Protein 1N57 (pdb70)

GO terms:
  GO:0036524 protein deglycase activity (F, EXP)
  GO:0019172 glyoxalase III activity (F, EXP)
  GO:0005515 protein binding (F, IPI)
  GO:0005829 cytosol (C, IDA)
  GO:0036524 protein deglycase activity (F, IDA)
  GO:0042803 protein homodimerization activity (F, IDA)
  GO:0030091 protein repair (P, IDA)
  GO:0106044 guanine deglycation (P, IDA)
  GO:0019172 glyoxalase III activity (F, IDA)
  GO:0036525 protein deglycation (P, IMP)
  GO:0042245 RNA repair (P, IMP)
  GO:0010447 response to acidic pH (P, IMP)
  GO:0051595 response to methylglyoxal (P, IMP)
  GO:0006281 DNA repair (P, IMP)
  GO:0005829 cytosol (C, HDA)

B-factor: mean 17.74, std 8.79, range [2.0, 69.89]

Foldseek 3Di:
DDLAFDDDVVDPQEGAFDPVVLVVAAEQAAPADDLDAPAADADQAAEEEEFFQDQWDQFDVRGTYRKFFELLLVLQLQVSNVSNPHHYAYEYQVQAGRHPPSHHNNYPPSVVCVVCVCRRRGHHNLQVVLVPDDLPDRHQEYEFGDMCSLVPALLQDPSLLSVVVSCVVNQHAYEYEACRCSSLNNVVPDPRPCQQPEWAYAAQVVQVVRCSSRNPHGHPDGSVVVVVCRYHDDNDADLDWDDDRRYIYTYDSSVNNVSSVVNSVVNVVPDD

Sequence (272 aa):
TSKNPQVDIAEDNAFFPSEYSLSQYTSPVSDLDGVDYPKPYRGKHKILVIAADERYLPTDNGKLFSTGNHPIETLLPLYHLHAAGFEFEVATISGLTKFEYWAPHKDEKVPFFEQHKSLFRNPKKLADVVASLNADSEYAAIFVPGGHGALIGLPESQDVAAALQWAIKNDRFVISLCHGPAAFLALRHGDNPLNGYSICAFPDAADKQTPEIGYPGHLTWYFGEELKKGNIINDDITGRVHKDRKLLTGDSPFAANALGKLAAQELAAYAG

Radius of gyration: 17.54 Å; Cα contacts (8 Å, |Δi|>4): 624; chains: 1; bounding box: 36×50×49 Å

CATH classification: 3.40.50.880

Nearest PDB structures (foldseek):
  1n57-assembly1_A  TM=1.002E+00  e=1.095E-59  Escherichia coli
  1pv2-assembly3_E  TM=9.686E-01  e=2.411E-53  Escherichia coli
  1pv2-assembly2_D  TM=9.726E-01  e=4.130E-51  Escherichia coli
  1pv2-assembly4_G  TM=9.632E-01  e=1.236E-51  Escherichia coli
  1pv2-assembly2_C  TM=9.668E-01  e=7.643E-46  Escherichia coli

InterPro domains:
  IPR017283 Protein/nucleic acid deglycase HchA [MF_01046] (1-283)
  IPR017283 Protein/nucleic acid deglycase HchA [NF003168] (2-282)
  IPR017283 Protein/nucleic acid deglycase HchA [PIRSF037798] (4-281)
  IPR029062 Class I glutamine amidotransferase-like [G3DSA:3.40.50.880] (1-282)
  IPR029062 Class I glutamine amidotransferase-like [SSF52317] (7-278)
  IPR050325 Protein/nucleic acid deglycase [PTHR48094] (50-269)

Secondary structure (DSSP, 8-state):
---S-EE-TTSTTEEEPPHHHHHHH--SS--------SS---SS-EEEEE--S--EEE-TTSPEEE--B-HHHHHHHHHHHHHTT--EEEEESS----B-TT--TT-S---HHHHHHHHHHSPEEHHHHHHT--TT-SEEEEEE--SGGGGSSGGG-HHHHHHHHHHHHTT-EEEEETTGGGGGGGGTTS--TTTT--B----GGGGGTTTTTT-----SS-HHHHHH---B--SS-S--EEEETTEEEESSGGGHHHHHHHHHH--TTT--

Structure (mmCIF, N/CA/C/O backbone):
data_1N57
#
_entry.id   1N57
#
_cell.length_a   52.150
_cell.length_b   82.000
_cell.length_c   64.480
_cell.angle_alpha   90.00
_cell.angle_beta   100.00
_cell.angle_gamma   90.00
#
_symmetry.space_group_name_H-M   'C 1 2 1'
#
loop_
_entity.id
_entity.type
_entity.pdbx_description
1 polymer 'Chaperone Hsp31'
2 non-polymer 'MAGNESIUM ION'
3 water water
#
loop_
_atom_site.group_PDB
_atom_site.id
_atom_site.type_symbol
_atom_site.label_atom_id
_atom_site.label_alt_id
_atom_site.label_comp_id
_atom_site.label_asym_id
_atom_site.label_entity_id
_atom_site.label_seq_id
_atom_site.pdbx_PDB_ins_code
_atom_site.Cartn_x
_atom_site.Cartn_y
_atom_site.Cartn_z
_atom_site.occupancy
_atom_site.B_iso_or_equiv
_atom_site.auth_seq_id
_atom_site.auth_comp_id
_atom_site.auth_asym_id
_atom_site.auth_atom_id
_atom_site.pdbx_PDB_model_num
ATOM 1 N N . THR A 1 5 ? -0.040 0.320 56.704 1.00 31.27 5 THR A N 1
ATOM 2 C CA . THR A 1 5 ? 0.747 1.504 57.165 1.00 29.72 5 THR A CA 1
ATOM 3 C C . THR A 1 5 ? 0.133 2.110 58.420 1.00 28.09 5 THR A C 1
ATOM 4 O O . THR A 1 5 ? -1.099 2.224 58.542 1.00 31.02 5 THR A O 1
ATOM 8 N N . SER A 1 6 ? 1.011 2.508 59.337 1.00 26.07 6 SER A N 1
ATOM 9 C CA . SER A 1 6 ? 0.608 3.127 60.599 1.00 22.24 6 SER A CA 1
ATOM 10 C C . SER A 1 6 ? 0.022 4.548 60.487 1.00 18.73 6 SER A C 1
ATOM 11 O O . SER A 1 6 ? 0.566 5.408 59.799 1.00 16.40 6 SER A O 1
ATOM 14 N N . LYS A 1 7 ? -1.059 4.798 61.224 1.00 12.77 7 LYS A N 1
ATOM 15 C CA . LYS A 1 7 ? -1.620 6.150 61.313 1.00 15.82 7 LYS A CA 1
ATOM 16 C C . LYS A 1 7 ? -1.085 6.939 62.518 1.00 13.16 7 LYS A C 1
ATOM 17 O O . LYS A 1 7 ? -1.471 8.080 62.749 1.00 15.06 7 LYS A O 1
ATOM 23 N N . ASN A 1 8 ? -0.156 6.352 63.266 1.00 16.37 8 ASN A N 1
ATOM 24 C CA . ASN A 1 8 ? 0.443 7.052 64.403 1.00 14.64 8 ASN A CA 1
ATOM 25 C C . ASN A 1 8 ? 1.434 8.104 63.941 1.00 13.31 8 ASN A C 1
ATOM 26 O O . ASN A 1 8 ? 2.336 7.791 63.163 1.00 13.24 8 ASN A O 1
ATOM 31 N N . PRO A 1 9 ? 1.303 9.347 64.416 1.00 11.60 9 PRO A N 1
ATOM 32 C CA . PRO A 1 9 ? 2.369 10.337 64.217 1.00 14.18 9 PRO A CA 1
ATOM 33 C C . PRO A 1 9 ? 3.740 9.728 64.505 1.00 12.99 9 PRO A C 1
ATOM 34 O O . PRO A 1 9 ? 3.898 8.987 65.472 1.00 15.58 9 PRO A O 1
ATOM 38 N N . GLN A 1 10 ? 4.720 10.074 63.679 1.00 13.06 10 GLN A N 1
ATOM 39 C CA . GLN A 1 10 ? 6.085 9.563 63.823 1.00 13.59 10 GLN A CA 1
ATOM 40 C C . GLN A 1 10 ? 6.962 10.583 64.562 1.00 13.79 10 GLN A C 1
ATOM 41 O O . GLN A 1 10 ? 7.102 11.731 64.122 1.00 12.75 10 GLN A O 1
ATOM 47 N N . VAL A 1 11 ? 7.548 10.173 65.686 1.00 10.94 11 VAL A N 1
ATOM 48 C CA . VAL A 1 11 ? 8.411 11.072 66.430 1.00 13.93 11 VAL A CA 1
ATOM 49 C C . VAL A 1 11 ? 9.567 11.632 65.600 1.00 11.74 11 VAL A C 1
ATOM 50 O O . VAL A 1 11 ? 10.243 10.932 6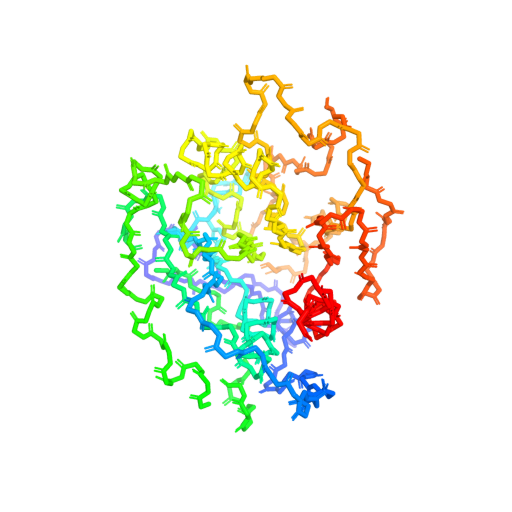4.845 1.00 13.71 11 VAL A O 1
ATOM 54 N N . ASP A 1 12 ? 9.724 12.940 65.721 1.00 11.15 12 ASP A N 1
ATOM 55 C CA . ASP A 1 12 ? 10.895 13.658 65.253 1.00 8.73 12 ASP A CA 1
ATOM 56 C C . ASP A 1 12 ? 11.770 13.893 66.489 1.00 13.79 12 ASP A C 1
ATOM 57 O O . ASP A 1 12 ? 11.524 14.805 67.256 1.00 11.86 12 ASP A O 1
ATOM 62 N N . ILE A 1 13 ? 12.770 13.037 66.694 1.00 12.15 13 ILE A N 1
ATOM 63 C CA . ILE A 1 13 ? 13.575 13.078 67.923 1.00 14.42 13 ILE A CA 1
ATOM 64 C C . ILE A 1 13 ? 14.479 14.294 68.061 1.00 11.78 13 ILE A C 1
ATOM 65 O O . ILE A 1 13 ? 14.964 14.556 69.151 1.00 13.52 13 ILE A O 1
ATOM 70 N N . ALA A 1 14 ? 14.676 15.055 66.981 1.00 11.12 14 ALA A N 1
ATOM 71 C CA . ALA A 1 14 ? 15.439 16.290 67.083 1.00 11.02 14 ALA A CA 1
ATOM 72 C C . ALA A 1 14 ? 14.789 17.260 68.045 1.00 10.53 14 ALA A C 1
ATOM 73 O O . ALA A 1 14 ? 15.471 18.094 68.615 1.00 9.63 14 ALA A O 1
ATOM 75 N N . GLU A 1 15 ? 13.469 17.176 68.208 1.00 10.02 15 GLU A N 1
ATOM 76 C CA . GLU A 1 15 ? 12.787 18.183 68.975 1.00 10.00 15 GLU A CA 1
ATOM 77 C C . GLU A 1 15 ? 11.847 17.554 70.018 1.00 11.69 15 GLU A C 1
ATOM 78 O O . GLU A 1 15 ? 11.399 16.428 69.864 1.00 24.10 15 GLU A O 1
ATOM 84 N N . ASP A 1 16 ? 11.622 18.255 71.113 1.00 9.81 16 ASP A N 1
ATOM 85 C CA . ASP A 1 16 ? 10.773 17.730 72.189 1.00 18.72 16 ASP A CA 1
ATOM 86 C C . ASP A 1 16 ? 9.307 17.730 71.779 1.00 13.69 16 ASP A C 1
ATOM 87 O O . ASP A 1 16 ? 8.782 18.758 71.334 1.00 14.16 16 ASP A O 1
ATOM 92 N N . ASN A 1 17 ? 8.654 16.578 71.930 1.00 13.61 17 ASN A N 1
ATOM 93 C CA . ASN A 1 17 ? 7.213 16.430 71.672 1.00 10.25 17 ASN A CA 1
ATOM 94 C C . ASN A 1 17 ? 6.824 16.822 70.254 1.00 12.21 17 ASN A C 1
ATOM 95 O O . ASN A 1 17 ? 5.794 17.457 70.046 1.00 14.27 17 ASN A O 1
ATOM 100 N N . ALA A 1 18 ? 7.654 16.446 69.287 1.00 8.92 18 ALA A N 1
ATOM 101 C CA . ALA A 1 18 ? 7.409 16.794 67.881 1.00 8.10 18 ALA A CA 1
ATOM 102 C C . ALA A 1 18 ? 7.225 15.566 67.002 1.00 10.03 18 ALA A C 1
ATOM 103 O O . ALA A 1 18 ? 7.829 14.521 67.219 1.00 9.25 18 ALA A O 1
ATOM 105 N N . PHE A 1 19 ? 6.412 15.711 65.967 1.00 10.23 19 PHE A N 1
ATOM 106 C CA . PHE A 1 19 ? 6.081 14.582 65.142 1.00 8.70 19 PHE A CA 1
ATOM 107 C C . PHE A 1 19 ? 6.012 14.911 63.680 1.00 10.10 19 PHE A C 1
ATOM 108 O O . PHE A 1 19 ? 5.457 15.947 63.286 1.00 10.71 19 PHE A O 1
ATOM 116 N N . PHE A 1 20 ? 6.553 13.991 62.890 1.00 12.07 20 PHE A N 1
ATOM 117 C CA . PHE A 1 20 ? 6.352 13.972 61.451 1.00 11.91 20 PHE A CA 1
ATOM 118 C C . PHE A 1 20 ? 4.958 13.352 61.148 1.00 8.86 20 PHE A C 1
ATOM 119 O O . PHE A 1 20 ? 4.334 12.703 62.031 1.00 11.20 20 PHE A O 1
ATOM 127 N N . PRO A 1 21 ? 4.479 13.514 59.913 1.00 12.45 21 PRO A N 1
ATOM 128 C CA . PRO A 1 21 ? 3.265 12.801 59.470 1.00 6.62 21 PRO A CA 1
ATOM 129 C C . PRO A 1 21 ? 3.419 11.301 59.600 1.00 14.00 21 PRO A C 1
ATOM 130 O O . PRO A 1 21 ? 4.527 10.755 59.500 1.00 15.80 21 PRO A O 1
ATOM 134 N N . SER A 1 22 ? 2.291 10.636 59.798 1.00 12.39 22 SER A N 1
ATOM 135 C CA . SER A 1 22 ? 2.239 9.193 59.905 1.00 9.01 22 SER A CA 1
ATOM 136 C C . SER A 1 22 ? 2.609 8.510 58.586 1.00 8.83 22 SER A C 1
ATOM 137 O O . SER A 1 22 ? 2.437 9.058 57.487 1.00 12.35 22 SER A O 1
ATOM 140 N N . GLU A 1 23 ? 3.101 7.286 58.721 1.00 10.46 23 GLU A N 1
ATOM 141 C CA . GLU A 1 23 ? 3.426 6.458 57.577 1.00 13.19 23 GLU A CA 1
ATOM 142 C C . GLU A 1 23 ? 2.249 6.432 56.603 1.00 13.69 23 GLU A C 1
ATOM 143 O O . GLU A 1 23 ? 2.416 6.589 55.395 1.00 13.84 23 GLU A O 1
ATOM 149 N N . TYR A 1 24 ? 1.050 6.230 57.141 1.00 13.39 24 TYR A N 1
ATOM 150 C CA . TYR A 1 24 ? -0.146 6.184 56.318 1.00 14.31 24 TYR A CA 1
ATOM 151 C C . TYR A 1 24 ? -0.400 7.490 55.563 1.00 12.02 24 TYR A C 1
ATOM 152 O O . TYR A 1 24 ? -0.661 7.486 54.350 1.00 17.07 24 TYR A O 1
ATOM 161 N N . SER A 1 25 ? -0.285 8.616 56.263 1.00 13.15 25 SER A N 1
ATOM 162 C CA . SER A 1 25 ? -0.568 9.896 55.632 1.00 14.88 25 SER A CA 1
ATOM 163 C C . SER A 1 25 ? 0.488 10.236 54.575 1.00 13.49 25 SER A C 1
ATOM 164 O O . SER A 1 25 ? 0.165 10.841 53.557 1.00 15.42 25 SER A O 1
ATOM 167 N N . LEU A 1 26 ? 1.733 9.833 54.808 1.00 14.00 26 LEU A N 1
ATOM 168 C CA . LEU A 1 26 ? 2.774 10.027 53.804 1.00 11.89 26 LEU A CA 1
ATOM 169 C C . LEU A 1 26 ? 2.474 9.251 52.530 1.00 16.20 26 LEU A C 1
ATOM 170 O O . LEU A 1 26 ? 2.666 9.756 51.435 1.00 16.89 26 LEU A O 1
ATOM 175 N N . SER A 1 27 ? 1.969 8.029 52.676 1.00 14.91 27 SER A N 1
ATOM 176 C CA . SER A 1 27 ? 1.581 7.237 51.511 1.00 16.48 27 SER A CA 1
ATOM 177 C C . SER A 1 27 ? 0.424 7.854 50.704 1.00 21.66 27 SER A C 1
ATOM 178 O O . SER A 1 27 ? 0.273 7.554 49.515 1.00 18.42 27 SER A O 1
ATOM 181 N N . GLN A 1 28 ? -0.375 8.719 51.333 1.00 17.98 28 GLN A N 1
ATOM 182 C CA . GLN A 1 28 ? -1.485 9.380 50.639 1.00 17.74 28 GLN A CA 1
ATOM 183 C C . GLN A 1 28 ? -1.091 10.731 50.018 1.00 17.79 28 GLN A C 1
ATOM 184 O O . GLN A 1 28 ? -1.665 11.143 49.017 1.00 23.03 28 GLN A O 1
ATOM 190 N N . TYR A 1 29 ? -0.123 11.422 50.617 1.00 11.89 29 TYR A N 1
ATOM 191 C CA . TYR A 1 29 ? 0.092 12.832 50.305 1.00 13.30 29 TYR A CA 1
ATOM 192 C C . TYR A 1 29 ? 1.468 13.191 49.728 1.00 15.21 29 TYR A C 1
ATOM 193 O O . TYR A 1 29 ? 1.704 14.364 49.419 1.00 19.92 29 TYR A O 1
ATOM 202 N N . THR A 1 30 ? 2.354 12.202 49.601 1.00 15.97 30 THR A N 1
ATOM 203 C CA . THR A 1 30 ? 3.672 12.401 49.012 1.00 14.16 30 THR A CA 1
ATOM 204 C C . THR A 1 30 ? 3.947 11.332 47.960 1.00 19.03 30 THR A C 1
ATOM 205 O O . THR A 1 30 ? 3.365 10.234 47.985 1.00 18.00 30 THR A O 1
ATOM 209 N N . SER A 1 31 ? 4.840 11.664 47.039 1.00 23.53 31 SER A N 1
ATOM 210 C CA . SER A 1 31 ? 5.342 10.704 46.065 1.00 24.95 31 SER A CA 1
ATOM 211 C C . SER A 1 31 ? 6.819 10.952 45.806 1.00 20.64 31 SER A C 1
ATOM 212 O O . SER A 1 31 ? 7.322 12.059 45.995 1.00 22.22 31 SER A O 1
ATOM 215 N N . PRO A 1 32 ? 7.527 9.911 45.392 1.00 24.38 32 PRO A N 1
ATOM 216 C CA . PRO A 1 32 ? 8.946 10.041 45.046 1.00 18.68 32 PRO A CA 1
ATOM 217 C C . PRO A 1 32 ? 9.197 10.774 43.732 1.00 21.48 32 PRO A C 1
ATOM 218 O O . PRO A 1 32 ? 10.335 11.173 43.491 1.00 24.76 32 PRO A O 1
ATOM 222 N N . VAL A 1 33 ? 8.159 10.971 42.920 1.00 15.73 33 VAL A N 1
ATOM 223 C CA . VAL A 1 33 ? 8.272 11.705 41.665 1.00 16.74 33 VAL A CA 1
ATOM 224 C C . VAL A 1 33 ? 7.138 12.726 41.535 1.00 18.20 33 VAL A C 1
ATOM 225 O O . VAL A 1 33 ? 5.971 12.401 41.763 1.00 22.27 33 VAL A O 1
ATOM 229 N N . SER A 1 34 ? 7.499 13.944 41.141 1.00 18.36 34 SER A N 1
ATOM 230 C CA . SER A 1 34 ? 6.560 15.058 40.967 1.00 21.36 34 SER A CA 1
ATOM 231 C C . SER A 1 34 ? 5.841 14.990 39.632 1.00 17.14 34 SER A C 1
ATOM 232 O O . SER A 1 34 ? 6.200 14.187 38.776 1.00 22.92 34 SER A O 1
ATOM 235 N N . ASP A 1 35 ? 4.848 15.864 39.463 1.00 18.98 35 ASP A N 1
ATOM 236 C CA . ASP A 1 35 ? 4.098 16.016 38.223 1.00 17.95 35 ASP A CA 1
ATOM 237 C C . ASP A 1 35 ? 4.657 17.124 37.322 1.00 18.52 35 ASP A C 1
ATOM 238 O O . ASP A 1 35 ? 3.948 17.619 36.444 1.00 20.68 35 ASP A O 1
ATOM 243 N N . LEU A 1 36 ? 5.914 17.511 37.506 1.00 15.50 36 LEU A N 1
ATOM 244 C CA . LEU A 1 36 ? 6.507 18.528 36.642 1.00 18.56 36 LEU A CA 1
ATOM 245 C C . LEU A 1 36 ? 6.393 18.182 35.148 1.00 17.90 36 LEU A C 1
ATOM 246 O O . LE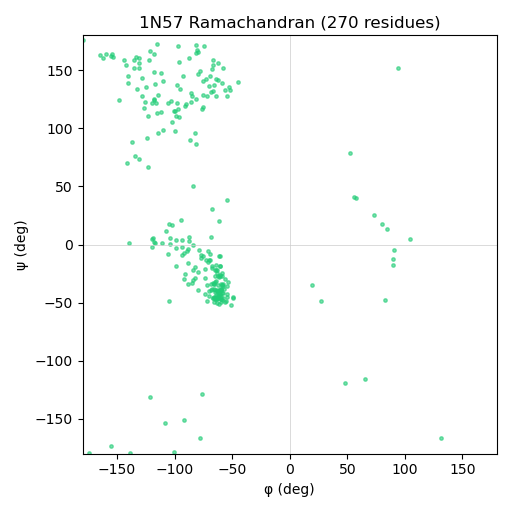U A 1 36 ? 6.746 17.077 34.725 1.00 19.68 36 LEU A O 1
ATOM 251 N N . ASP A 1 37 ? 5.872 19.122 34.368 1.00 17.65 37 ASP A N 1
ATOM 252 C CA . ASP A 1 37 ? 5.637 18.918 32.941 1.00 20.43 37 ASP A CA 1
ATOM 253 C C . ASP A 1 37 ? 5.396 20.262 32.268 1.00 22.31 37 ASP A C 1
ATOM 254 O O . ASP A 1 37 ? 5.118 21.262 32.927 1.00 17.53 37 ASP A O 1
ATOM 259 N N . GLY A 1 38 ? 5.517 20.294 30.948 1.00 19.60 38 GLY A N 1
ATOM 260 C CA . GLY A 1 38 ? 5.173 21.483 30.195 1.00 19.22 38 GLY A CA 1
ATOM 261 C C . GLY A 1 38 ? 6.160 22.620 30.335 1.00 24.56 38 GLY A C 1
ATOM 262 O O . GLY A 1 38 ? 5.786 23.785 30.142 1.00 17.25 38 GLY A O 1
ATOM 263 N N . VAL A 1 39 ? 7.417 22.310 30.657 1.00 22.49 39 VAL A N 1
ATOM 264 C CA . VAL A 1 39 ? 8.395 23.395 30.730 1.00 21.84 39 VAL A CA 1
ATOM 265 C C . VAL A 1 39 ? 8.969 23.627 29.331 1.00 24.23 39 VAL A C 1
ATOM 266 O O . VAL A 1 39 ? 9.939 23.011 28.905 1.00 29.20 39 VAL A O 1
ATOM 270 N N . ASP A 1 40 ? 8.281 24.508 28.619 1.00 24.76 40 ASP A N 1
ATOM 271 C CA . ASP A 1 40 ? 8.515 24.783 27.217 1.00 22.37 40 ASP A CA 1
ATOM 272 C C . ASP A 1 40 ? 8.442 26.293 27.042 1.00 17.35 40 ASP A C 1
ATOM 273 O O . ASP A 1 40 ? 7.374 26.865 26.797 1.00 22.00 40 ASP A O 1
ATOM 278 N N . TYR A 1 41 ? 9.586 26.940 27.218 1.00 16.44 41 TYR A N 1
ATOM 279 C CA . TYR A 1 41 ? 9.692 28.383 27.058 1.00 22.21 41 TYR A CA 1
ATOM 280 C C . TYR A 1 41 ? 10.780 28.671 26.033 1.00 22.73 41 TYR A C 1
ATOM 281 O O . TYR A 1 41 ? 11.963 28.766 26.370 1.00 25.59 41 TYR A O 1
ATOM 290 N N . PRO A 1 42 ? 10.368 28.778 24.767 1.00 24.10 42 PRO A N 1
ATOM 291 C CA . PRO A 1 42 ? 11.318 28.896 23.648 1.00 25.77 42 PRO A CA 1
ATOM 292 C C . PRO A 1 42 ? 11.986 30.271 23.577 1.00 26.47 42 PRO A C 1
ATOM 293 O O . PRO A 1 42 ? 13.061 30.394 22.986 1.00 31.79 42 PRO A O 1
ATOM 297 N N . LYS A 1 43 ? 11.358 31.276 24.183 1.00 24.99 43 LYS A N 1
ATOM 298 C CA . LYS A 1 43 ? 11.879 32.640 24.205 1.00 19.82 43 LYS A CA 1
ATOM 299 C C . LYS A 1 43 ? 11.863 33.193 25.638 1.00 18.79 43 LYS A C 1
ATOM 300 O O . LYS A 1 43 ? 11.034 34.032 25.988 1.00 16.83 43 LYS A O 1
ATOM 306 N N . PRO A 1 44 ? 12.779 32.706 26.467 1.00 20.06 44 PRO A N 1
ATOM 307 C CA . PRO A 1 44 ? 12.885 33.171 27.863 1.00 17.38 44 PRO A CA 1
ATOM 308 C C . PRO A 1 44 ? 13.228 34.644 28.028 1.00 17.33 44 PRO A C 1
ATOM 309 O O . PRO A 1 44 ? 13.782 35.286 27.136 1.00 18.83 44 PRO A O 1
ATOM 313 N N . TYR A 1 45 ? 12.850 35.181 29.182 1.00 13.41 45 TYR A N 1
ATOM 314 C CA . TYR A 1 45 ? 13.310 36.500 29.615 1.00 14.94 45 TYR A CA 1
ATOM 315 C C . TYR A 1 45 ? 14.834 36.472 29.789 1.00 13.86 45 TYR A C 1
ATOM 316 O O . TYR A 1 45 ? 15.404 35.473 30.266 1.00 15.55 45 TYR A O 1
ATOM 325 N N . ARG A 1 46 ? 15.481 37.570 29.403 1.00 14.51 46 ARG A N 1
ATOM 326 C CA . ARG A 1 46 ? 16.948 37.687 29.434 1.00 14.85 46 ARG A CA 1
ATOM 327 C C . ARG A 1 46 ? 17.454 38.776 30.383 1.00 14.55 46 ARG A C 1
ATOM 328 O O . ARG A 1 46 ? 18.660 39.000 30.475 1.00 15.33 46 ARG A O 1
ATOM 336 N N . GLY A 1 47 ? 16.543 39.458 31.076 1.00 15.40 47 GLY A N 1
ATOM 337 C CA . GLY A 1 47 ? 16.915 40.499 32.027 1.00 16.90 47 GLY A CA 1
ATOM 338 C C . GLY A 1 47 ? 17.413 40.007 33.384 1.00 14.07 47 GLY A C 1
ATOM 339 O O . GLY A 1 47 ? 17.716 38.830 33.551 1.00 16.11 47 GLY A O 1
ATOM 340 N N . LYS A 1 48 ? 17.503 40.897 34.366 1.00 12.90 48 LYS A N 1
ATOM 341 C CA . LYS A 1 48 ? 18.083 40.510 35.656 1.00 15.37 48 LYS A CA 1
ATOM 342 C C . LYS A 1 48 ? 17.066 40.331 36.794 1.00 11.92 48 LYS A C 1
ATOM 343 O O . LYS A 1 48 ? 17.432 39.866 37.876 1.00 13.10 48 LYS A O 1
ATOM 349 N N . HIS A 1 49 ? 15.807 40.689 36.565 1.00 17.12 49 HIS A N 1
ATOM 350 C CA . HIS A 1 49 ? 14.792 40.524 37.611 1.00 11.23 49 HIS A CA 1
ATOM 351 C C . HIS A 1 49 ? 14.657 39.066 38.057 1.00 12.14 49 HIS A C 1
ATOM 352 O O . HIS A 1 49 ? 14.637 38.135 37.226 1.00 15.86 49 HIS A O 1
ATOM 359 N N . LYS A 1 50 ? 14.519 38.903 39.373 1.00 11.21 50 LYS A N 1
ATOM 360 C CA . LYS A 1 50 ? 14.437 37.605 40.026 1.00 14.40 50 LYS A CA 1
ATOM 361 C C . LYS A 1 50 ? 13.089 37.440 40.742 1.00 13.53 50 LYS A C 1
ATOM 362 O O . LYS A 1 50 ? 12.372 38.410 40.976 1.00 13.63 50 LYS A O 1
ATOM 368 N N . ILE A 1 51 ? 12.763 36.199 41.082 1.00 12.22 51 ILE A N 1
ATOM 369 C CA . ILE A 1 51 ? 11.720 35.899 42.050 1.00 11.36 51 ILE A CA 1
ATOM 370 C C . ILE A 1 51 ? 12.303 36.045 43.470 1.00 12.18 51 ILE A C 1
ATOM 371 O O . ILE A 1 51 ? 13.323 35.443 43.788 1.00 12.43 51 ILE A O 1
ATOM 376 N N . LEU A 1 52 ? 11.672 36.858 44.312 1.00 12.57 52 LEU A N 1
ATOM 377 C CA . LEU A 1 52 ? 12.010 36.907 45.729 1.00 9.76 52 LEU A CA 1
ATOM 378 C C . LEU A 1 52 ? 11.108 35.890 46.432 1.00 13.82 52 LEU A C 1
ATOM 379 O O . LEU A 1 52 ? 9.865 36.001 46.375 1.00 13.34 52 LEU A O 1
ATOM 384 N N . VAL A 1 53 ? 11.737 34.901 47.060 1.00 12.74 53 VAL A N 1
ATOM 385 C CA . VAL A 1 53 ? 11.007 33.839 47.722 1.00 15.41 53 VAL A CA 1
ATOM 386 C C . VAL A 1 53 ? 11.072 34.135 49.202 1.00 14.01 53 VAL A C 1
ATOM 387 O O . VAL A 1 53 ? 12.164 34.290 49.739 1.00 13.73 53 VAL A O 1
ATOM 391 N N . ILE A 1 54 ? 9.910 34.236 49.837 1.00 9.25 54 ILE A N 1
ATOM 392 C CA . ILE A 1 54 ? 9.801 34.371 51.278 1.00 9.66 54 ILE A CA 1
ATOM 393 C C . ILE A 1 54 ? 9.496 32.996 51.865 1.00 9.87 54 ILE A C 1
ATOM 394 O O . ILE A 1 54 ? 8.414 32.439 51.660 1.00 10.79 54 ILE A O 1
ATOM 399 N N . ALA A 1 55 ? 10.477 32.441 52.582 1.00 9.23 55 ALA A N 1
ATOM 400 C CA . ALA A 1 55 ? 10.382 31.049 53.027 1.00 6.56 55 ALA A CA 1
ATOM 401 C C . ALA A 1 55 ? 10.320 30.976 54.533 1.00 8.70 55 ALA A C 1
ATOM 402 O O . ALA A 1 55 ? 10.523 31.975 55.248 1.00 11.51 55 ALA A O 1
ATOM 404 N N . ALA A 1 56 ? 10.082 29.756 54.994 1.00 11.08 56 ALA A N 1
ATOM 405 C CA . ALA A 1 56 ? 9.935 29.454 56.407 1.00 12.50 56 ALA A CA 1
ATOM 406 C C . ALA A 1 56 ? 11.285 29.203 57.074 1.00 7.84 56 ALA A C 1
ATOM 407 O O . ALA A 1 56 ? 12.107 28.422 56.562 1.00 9.68 56 ALA A O 1
ATOM 409 N N . ASP A 1 57 ? 11.507 29.884 58.204 1.00 10.69 57 ASP A N 1
ATOM 410 C CA . ASP A 1 57 ? 12.693 29.679 59.071 1.00 7.51 57 ASP A CA 1
ATOM 411 C C . ASP A 1 57 ? 12.485 28.779 60.304 1.00 9.04 57 ASP A C 1
ATOM 412 O O . ASP A 1 57 ? 13.454 28.529 61.048 1.00 9.24 57 ASP A O 1
ATOM 417 N N . GLU A 1 58 ? 11.249 28.329 60.512 1.00 8.09 58 GLU A N 1
ATOM 418 C CA . GLU A 1 58 ? 10.906 27.484 61.648 1.00 9.99 58 GLU A CA 1
ATOM 419 C C . GLU A 1 58 ? 10.162 26.252 61.150 1.00 11.20 58 GLU A C 1
ATOM 420 O O . GLU A 1 58 ? 9.184 26.354 60.393 1.00 11.01 58 GLU A O 1
ATOM 426 N N . ARG A 1 59 ? 10.653 25.098 61.572 1.00 10.19 59 ARG A N 1
ATOM 427 C CA . ARG A 1 59 ? 10.101 23.811 61.194 1.00 11.21 59 ARG A CA 1
ATOM 428 C C . ARG A 1 59 ? 8.925 23.405 62.072 1.00 12.12 59 ARG A C 1
ATOM 429 O O . ARG A 1 59 ? 8.006 22.702 61.599 1.00 9.50 59 ARG A O 1
ATOM 437 N N . TYR A 1 60 ? 8.940 23.840 63.335 1.00 9.22 60 TYR A N 1
ATOM 438 C CA . TYR A 1 60 ? 7.976 23.339 64.326 1.00 11.46 60 TYR A CA 1
ATOM 439 C C . TYR A 1 60 ? 6.735 24.212 64.562 1.00 6.47 60 TYR A C 1
ATOM 440 O O . TYR A 1 60 ? 6.832 25.392 64.984 1.00 10.56 60 TYR A O 1
ATOM 449 N N . LEU A 1 61 ? 5.557 23.656 64.233 1.00 7.29 61 LEU A N 1
ATOM 450 C CA . LEU A 1 61 ? 4.293 24.381 64.418 1.00 9.77 61 LEU A CA 1
ATOM 451 C C . LEU A 1 61 ? 3.546 23.805 65.607 1.00 10.82 61 LEU A C 1
ATOM 452 O O . LEU A 1 61 ? 3.247 22.613 65.646 1.00 7.58 61 LEU A O 1
ATOM 457 N N . PRO A 1 62 ? 3.253 24.633 66.594 1.00 9.12 62 PRO A N 1
ATOM 458 C CA . PRO A 1 62 ? 2.522 24.139 67.762 1.00 13.47 62 PRO A CA 1
ATOM 459 C C . PRO A 1 62 ? 1.099 23.747 67.358 1.00 13.20 62 PRO A C 1
ATOM 460 O O . PRO A 1 62 ? 0.455 24.543 66.669 1.00 14.42 62 PRO A O 1
ATOM 464 N N . THR A 1 63 ? 0.627 22.568 67.766 1.00 10.35 63 THR A N 1
ATOM 465 C CA . THR A 1 63 ? -0.786 22.203 67.599 1.00 7.49 63 THR A CA 1
ATOM 466 C C . THR A 1 63 ? -1.559 22.375 68.889 1.00 10.18 63 THR A C 1
ATOM 467 O O . THR A 1 63 ? -1.010 22.800 69.909 1.00 16.20 63 THR A O 1
ATOM 471 N N . ASP A 1 64 ? -2.847 22.040 68.835 1.00 10.76 64 ASP A N 1
ATOM 472 C CA . ASP A 1 64 ? -3.719 22.431 69.924 1.00 9.78 64 ASP A CA 1
ATOM 473 C C . ASP A 1 64 ? -3.582 21.582 71.181 1.00 17.81 64 ASP A C 1
ATOM 474 O O . ASP A 1 64 ? -4.170 21.911 72.215 1.00 20.55 64 ASP A O 1
ATOM 479 N N . ASN A 1 65 ? -2.831 20.490 71.096 1.00 12.31 65 ASN A N 1
ATOM 480 C CA . ASN A 1 65 ? -2.624 19.654 72.269 1.00 13.29 65 ASN A CA 1
ATOM 481 C C . ASN A 1 65 ? -1.203 19.788 72.809 1.00 12.06 65 ASN A C 1
ATOM 482 O O . ASN A 1 65 ? -0.760 19.003 73.657 1.00 17.64 65 ASN A O 1
ATOM 487 N N . GLY A 1 66 ? -0.479 20.783 72.306 1.00 14.17 66 GLY A N 1
ATOM 488 C CA . GLY A 1 66 ? 0.897 20.998 72.730 1.00 11.10 66 GLY A CA 1
ATOM 489 C C . GLY A 1 66 ? 1.988 20.277 71.955 1.00 15.47 66 GLY A C 1
ATOM 490 O O . GLY A 1 66 ? 3.169 20.616 72.057 1.00 16.92 66 GLY A O 1
ATOM 491 N N . LYS A 1 67 ? 1.618 19.249 71.207 1.00 9.43 67 LYS A N 1
ATOM 492 C CA . LYS A 1 67 ? 2.565 18.610 70.310 1.00 9.95 67 LYS A CA 1
ATOM 493 C C . LYS A 1 67 ? 2.928 19.510 69.136 1.00 15.24 67 LYS A C 1
ATOM 494 O O . LYS A 1 67 ? 2.088 20.234 68.615 1.00 14.10 67 LYS A O 1
ATOM 500 N N . LEU A 1 68 ? 4.177 19.421 68.696 1.00 10.55 68 LEU A N 1
ATOM 501 C CA . LEU A 1 68 ? 4.656 20.184 67.556 1.00 8.34 68 LEU A CA 1
ATOM 502 C C . LEU A 1 68 ? 4.560 19.338 66.287 1.00 11.90 68 LEU A C 1
ATOM 503 O O . LEU A 1 68 ? 4.922 18.156 66.271 1.00 9.45 68 LEU A O 1
ATOM 508 N N . PHE A 1 69 ? 4.038 19.949 65.232 1.00 9.91 69 PHE A N 1
ATOM 509 C CA . PHE A 1 69 ? 4.025 19.343 63.906 1.00 6.54 69 PHE A CA 1
ATOM 510 C C . PHE A 1 69 ? 5.356 19.675 63.253 1.00 13.40 69 PHE A C 1
ATOM 511 O O . PHE A 1 69 ? 5.716 20.839 63.136 1.00 9.85 69 PHE A O 1
ATOM 519 N N . SER A 1 70 ? 6.108 18.652 62.851 1.00 11.41 70 SER A N 1
ATOM 520 C CA . SER A 1 70 ? 7.379 18.869 62.171 1.00 12.83 70 SER A CA 1
ATOM 521 C C . SER A 1 70 ? 7.086 19.126 60.699 1.00 9.37 70 SER A C 1
ATOM 522 O O . SER A 1 70 ? 6.908 18.198 59.908 1.00 9.78 70 SER A O 1
ATOM 525 N N . THR A 1 71 ? 7.017 20.416 60.356 1.00 8.26 71 THR A N 1
ATOM 526 C CA . THR A 1 71 ? 6.614 20.829 59.020 1.00 8.58 71 THR A CA 1
ATOM 527 C C . THR A 1 71 ? 7.720 21.671 58.347 1.00 8.58 71 THR A C 1
ATOM 528 O O . THR A 1 71 ? 8.892 21.257 58.352 1.00 11.52 71 THR A O 1
ATOM 532 N N . GLY A 1 72 ? 7.368 22.833 57.780 1.00 8.39 72 GLY A N 1
ATOM 533 C CA . GLY A 1 72 ? 8.308 23.638 56.996 1.00 9.21 72 GLY A CA 1
ATOM 534 C C . GLY A 1 72 ? 7.652 24.025 55.669 1.00 9.57 72 GLY A C 1
ATOM 535 O O . GLY A 1 72 ? 6.442 23.895 55.528 1.00 7.51 72 GLY A O 1
ATOM 536 N N . ASN A 1 73 ? 8.420 24.519 54.706 1.00 10.33 73 ASN A N 1
ATOM 537 C CA . ASN A 1 73 ? 7.890 24.669 53.342 1.00 11.04 73 ASN A CA 1
ATOM 538 C C . ASN A 1 73 ? 7.746 23.320 52.626 1.00 8.26 73 ASN A C 1
ATOM 539 O O . ASN A 1 73 ? 8.577 22.421 52.774 1.00 11.33 73 ASN A O 1
ATOM 544 N N . HIS A 1 74 ? 6.679 23.197 51.845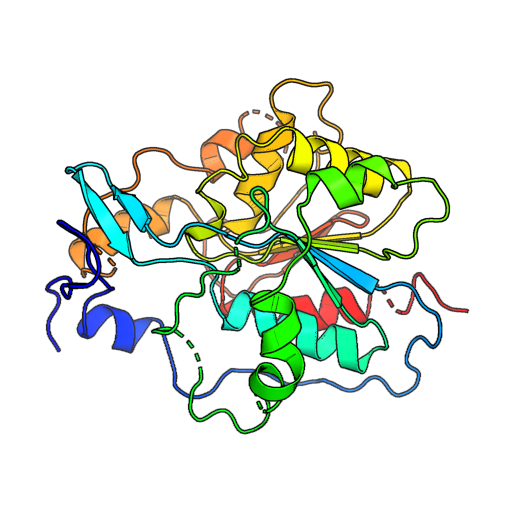 1.00 8.42 74 HIS A N 1
ATOM 545 C CA . HIS A 1 74 ? 6.448 22.025 51.016 1.00 6.28 74 HIS A CA 1
ATOM 546 C C . HIS A 1 74 ? 7.368 22.062 49.798 1.00 9.21 74 HIS A C 1
ATOM 547 O O . HIS A 1 74 ? 7.302 22.996 49.006 1.00 12.42 74 HIS A O 1
ATOM 554 N N . PRO A 1 75 ? 8.256 21.084 49.643 1.00 15.31 75 PRO A N 1
ATOM 555 C CA . PRO A 1 75 ? 9.221 21.160 48.538 1.00 13.66 75 PRO A CA 1
ATOM 556 C C . PRO A 1 75 ? 8.624 21.101 47.121 1.00 13.02 75 PRO A C 1
ATOM 557 O O . PRO A 1 75 ? 9.235 21.672 46.222 1.00 13.67 75 PRO A O 1
ATOM 561 N N . ILE A 1 76 ? 7.471 20.465 46.919 1.00 12.84 76 ILE A N 1
ATOM 562 C CA . ILE A 1 76 ? 6.842 20.451 45.590 1.00 13.29 76 ILE A CA 1
ATOM 563 C C . ILE A 1 76 ? 6.284 21.823 45.268 1.00 16.55 76 ILE A C 1
ATOM 564 O O . ILE A 1 76 ? 6.508 22.390 44.192 1.00 14.27 76 ILE A O 1
ATOM 569 N N . GLU A 1 77 ? 5.550 22.364 46.227 1.00 14.93 77 GLU A N 1
ATOM 570 C CA . GLU A 1 77 ? 5.018 23.696 46.070 1.00 14.97 77 GLU A CA 1
ATOM 571 C C . GLU A 1 77 ? 6.124 24.707 45.853 1.00 13.97 77 GLU A C 1
ATOM 572 O O . GLU A 1 77 ? 5.916 25.679 45.135 1.00 12.51 77 GLU A O 1
ATOM 578 N N . THR A 1 78 ? 7.291 24.533 46.476 1.00 10.74 78 THR A N 1
ATOM 579 C CA . THR A 1 78 ? 8.258 25.609 46.260 1.00 15.29 78 THR A CA 1
ATOM 580 C C . THR A 1 78 ? 9.130 25.395 45.028 1.00 15.01 78 THR A C 1
ATOM 581 O O . THR A 1 78 ? 9.407 26.331 44.309 1.00 12.89 78 THR A O 1
ATOM 585 N N . LEU A 1 79 ? 9.457 24.151 44.724 1.00 11.51 79 LEU A N 1
ATOM 586 C CA . LEU A 1 79 ? 10.411 23.904 43.651 1.00 11.48 79 LEU A CA 1
ATOM 587 C C . LEU A 1 79 ? 9.769 23.873 42.251 1.00 13.40 79 LEU A C 1
ATOM 588 O O . LEU A 1 79 ? 10.405 24.264 41.279 1.00 14.70 79 LEU A O 1
ATOM 593 N N . LEU A 1 80 ? 8.524 23.410 42.139 1.00 10.33 80 LEU A N 1
ATOM 594 C CA . LEU A 1 80 ? 7.924 23.318 40.802 1.00 16.61 80 LEU A CA 1
ATOM 595 C C . LEU A 1 80 ? 7.700 24.678 40.147 1.00 17.48 80 LEU A C 1
ATOM 596 O O . LEU A 1 80 ? 8.086 24.863 39.007 1.00 14.95 80 LEU A O 1
ATOM 601 N N . PRO A 1 81 ? 7.090 25.636 40.837 1.00 8.22 81 PRO A N 1
ATOM 602 C CA . PRO A 1 81 ? 6.924 26.969 40.227 1.00 9.76 81 PRO A CA 1
ATOM 603 C C . PRO A 1 81 ? 8.278 27.609 39.928 1.00 10.77 81 PRO A C 1
ATOM 604 O O . PRO A 1 81 ? 8.433 28.283 38.907 1.00 13.88 81 PRO A O 1
ATOM 608 N N . LEU A 1 82 ? 9.265 27.353 40.781 1.00 14.66 82 LEU A N 1
ATOM 609 C CA . LEU A 1 82 ? 10.585 27.934 40.599 1.00 15.60 82 LEU A CA 1
ATOM 610 C C . LEU A 1 82 ? 11.323 27.285 39.418 1.00 9.61 82 LEU A C 1
ATOM 611 O O . LEU A 1 82 ? 12.101 27.933 38.706 1.00 13.27 82 LEU A O 1
ATOM 616 N N . TYR A 1 83 ? 11.095 25.987 39.223 1.00 11.58 83 TYR A N 1
ATOM 617 C CA . TYR A 1 83 ? 11.618 25.311 38.049 1.00 15.96 83 TYR A CA 1
ATOM 618 C C . TYR A 1 83 ? 11.102 25.933 36.736 1.00 14.08 83 TYR A C 1
ATOM 619 O O . TYR A 1 83 ? 11.887 26.247 35.839 1.00 17.62 83 TYR A O 1
ATOM 628 N N . HIS A 1 84 ? 9.791 26.134 36.631 1.00 15.03 84 HIS A N 1
ATOM 629 C CA . HIS A 1 84 ? 9.236 26.762 35.445 1.00 12.28 84 HIS A CA 1
ATOM 630 C C . HIS A 1 84 ? 9.761 28.160 35.288 1.00 16.73 84 HIS A C 1
ATOM 631 O O . HIS A 1 84 ? 10.064 28.584 34.186 1.00 16.07 84 HIS A O 1
ATOM 638 N N . LEU A 1 85 ? 9.819 28.908 36.384 1.00 13.90 85 LEU A N 1
ATOM 639 C CA . LEU A 1 85 ? 10.188 30.313 36.274 1.00 13.48 85 LEU A CA 1
ATOM 640 C C . LEU A 1 85 ? 11.655 30.447 35.862 1.00 16.31 85 LEU A C 1
ATOM 641 O O . LEU A 1 85 ? 12.004 31.316 35.059 1.00 15.41 85 LEU A O 1
ATOM 646 N N . HIS A 1 86 ? 12.515 29.591 36.407 1.00 14.12 86 HIS A N 1
ATOM 647 C CA . HIS A 1 86 ? 13.930 29.594 36.056 1.00 13.23 86 HIS A CA 1
ATOM 648 C C . HIS A 1 86 ? 14.087 29.266 34.557 1.00 14.77 86 HIS A C 1
ATOM 649 O O . HIS A 1 86 ? 14.916 29.863 33.862 1.00 16.30 86 HIS A O 1
ATOM 656 N N . ALA A 1 87 ? 13.284 28.325 34.071 1.00 13.69 87 ALA A N 1
ATOM 657 C CA . ALA A 1 87 ? 13.313 27.941 32.655 1.00 13.44 87 ALA A CA 1
ATOM 658 C C . ALA A 1 87 ? 12.879 29.120 31.767 1.00 15.90 87 ALA A C 1
ATOM 659 O O . ALA A 1 87 ? 13.348 29.268 30.625 1.00 20.92 87 ALA A O 1
ATOM 661 N N . ALA A 1 88 ? 11.988 29.952 32.297 1.00 12.38 88 ALA A N 1
ATOM 662 C CA . ALA A 1 88 ? 11.497 31.129 31.595 1.00 13.02 88 ALA A CA 1
ATOM 663 C C . ALA A 1 88 ? 12.432 32.327 31.754 1.00 12.40 88 ALA A C 1
ATOM 664 O O . ALA A 1 88 ? 12.143 33.412 31.255 1.00 12.79 88 ALA A O 1
ATOM 666 N N . GLY A 1 89 ? 13.532 32.148 32.499 1.00 12.18 89 GLY A N 1
ATOM 667 C CA . GLY A 1 89 ? 14.567 33.155 32.570 1.00 13.80 89 GLY A CA 1
ATOM 668 C C . GLY A 1 89 ? 14.612 33.962 33.846 1.00 11.37 89 GLY A C 1
ATOM 669 O O . GLY A 1 89 ? 15.400 34.897 33.964 1.00 13.77 89 GLY A O 1
ATOM 670 N N . PHE A 1 90 ? 13.761 33.583 34.805 1.00 13.39 90 PHE A N 1
ATOM 671 C CA . PHE A 1 90 ? 13.733 34.228 36.122 1.00 15.37 90 PHE A CA 1
ATOM 672 C C . PHE A 1 90 ? 14.413 33.406 37.214 1.00 14.12 90 PHE A C 1
ATOM 673 O O . PHE A 1 90 ? 13.891 32.394 37.666 1.00 16.99 90 PHE A O 1
ATOM 681 N N . GLU A 1 91 ? 15.597 33.837 37.610 1.00 12.44 91 GLU A N 1
ATOM 682 C CA . GLU A 1 91 ? 16.302 33.201 38.719 1.00 12.84 91 GLU A CA 1
ATOM 683 C C . GLU A 1 91 ? 15.602 33.641 40.008 1.00 16.72 91 GLU A C 1
ATOM 684 O O . GLU A 1 91 ? 14.759 34.546 39.994 1.00 11.44 91 GLU A O 1
ATOM 690 N N . PHE A 1 92 ? 15.966 33.025 41.126 1.00 13.78 92 PHE A N 1
ATOM 691 C CA . PHE A 1 92 ? 15.366 33.385 42.406 1.00 11.89 92 PHE A CA 1
ATOM 692 C C . PHE A 1 92 ? 16.384 33.627 43.515 1.00 11.92 92 PHE A C 1
ATOM 693 O O . PHE A 1 92 ? 17.555 33.220 43.418 1.00 12.93 92 PHE A O 1
ATOM 701 N N . GLU A 1 93 ? 15.928 34.339 44.543 1.00 12.12 93 GLU A N 1
ATOM 702 C CA . GLU A 1 93 ? 16.692 34.559 45.761 1.00 12.07 93 GLU A CA 1
ATOM 703 C C . GLU A 1 93 ? 15.715 34.321 46.896 1.00 10.23 93 GLU A C 1
ATOM 704 O O . GLU A 1 93 ? 14.514 34.580 46.743 1.00 14.77 93 GLU A O 1
ATOM 710 N N . VAL A 1 94 ? 16.231 33.902 48.046 1.00 10.03 94 VAL A N 1
ATOM 711 C CA . VAL A 1 94 ? 15.397 33.521 49.178 1.00 11.94 94 VAL A CA 1
ATOM 712 C C . VAL A 1 94 ? 15.632 34.427 50.375 1.00 13.76 94 VAL A C 1
ATOM 713 O O . VAL A 1 94 ? 16.783 34.792 50.675 1.00 11.58 94 VAL A O 1
ATOM 717 N N . ALA A 1 95 ? 14.544 34.809 51.041 1.00 10.76 95 ALA A N 1
ATOM 718 C CA . ALA A 1 95 ? 14.618 35.541 52.306 1.00 11.90 95 ALA A CA 1
ATOM 719 C C . ALA A 1 95 ? 13.768 34.847 53.366 1.00 10.45 95 ALA A C 1
ATOM 720 O O . ALA A 1 95 ? 12.694 34.305 53.054 1.00 9.74 95 ALA A O 1
ATOM 722 N N . THR A 1 96 ? 14.247 34.851 54.610 1.00 12.36 96 THR A N 1
ATOM 723 C CA . THR A 1 96 ? 13.395 34.467 55.736 1.00 10.31 96 THR A CA 1
ATOM 724 C C . THR A 1 96 ? 13.347 35.622 56.690 1.00 10.04 96 THR A C 1
ATOM 725 O O . THR A 1 96 ? 14.162 36.554 56.614 1.00 10.10 96 THR A O 1
ATOM 729 N N . ILE A 1 97 ? 12.407 35.559 57.618 1.00 11.00 97 ILE A N 1
ATOM 730 C CA . ILE A 1 97 ? 12.232 36.688 58.531 1.00 11.09 97 ILE A CA 1
ATOM 731 C C . ILE A 1 97 ? 13.456 36.873 59.417 1.00 10.61 97 ILE A C 1
ATOM 732 O O . ILE A 1 97 ? 13.946 38.007 59.614 1.00 12.69 97 ILE A O 1
ATOM 737 N N . SER A 1 98 ? 13.944 35.765 59.969 1.00 10.99 98 SER A N 1
ATOM 738 C CA . SER A 1 98 ? 15.130 35.807 60.831 1.00 8.12 98 SER A CA 1
ATOM 739 C C . SER A 1 98 ? 16.443 35.879 60.095 1.00 10.09 98 SER A C 1
ATOM 740 O O . SER A 1 98 ? 17.455 36.328 60.666 1.00 12.15 98 SER A O 1
ATOM 743 N N . GLY A 1 99 ? 16.457 35.419 58.843 1.00 12.32 99 GLY A N 1
ATOM 744 C CA . GLY A 1 99 ? 17.700 35.220 58.152 1.00 10.39 99 GLY A CA 1
ATOM 745 C C . GLY A 1 99 ? 18.242 33.814 58.359 1.00 13.08 99 GLY A C 1
ATOM 746 O O . GLY A 1 99 ? 19.251 33.470 57.785 1.00 13.32 99 GLY A O 1
ATOM 747 N N . LEU A 1 100 ? 17.594 33.001 59.194 1.00 9.07 100 LEU A N 1
ATOM 748 C CA . LEU A 1 100 ? 18.045 31.618 59.372 1.00 8.85 100 LEU A CA 1
ATOM 749 C C . LEU A 1 100 ? 17.621 30.813 58.160 1.00 8.91 100 LEU A C 1
ATOM 750 O O . LEU A 1 100 ? 16.698 31.182 57.440 1.00 10.05 100 LEU A O 1
ATOM 763 N N . THR A 1 102 ? 16.221 28.235 55.399 1.00 10.59 102 THR A N 1
ATOM 764 C CA . THR A 1 102 ? 14.923 27.678 55.035 1.00 15.30 102 THR A CA 1
ATOM 765 C C . THR A 1 102 ? 14.750 26.290 55.655 1.00 12.59 102 THR A C 1
ATOM 766 O O . THR A 1 102 ? 15.679 25.469 55.635 1.00 12.40 102 THR A O 1
ATOM 770 N N . LYS A 1 103 ? 13.558 26.024 56.193 1.00 9.07 103 LYS A N 1
ATOM 771 C CA . LYS A 1 103 ? 13.227 24.711 56.741 1.00 9.65 103 LYS A CA 1
ATOM 772 C C . LYS A 1 103 ? 12.171 24.043 55.866 1.00 10.34 103 LYS A C 1
ATOM 773 O O . LYS A 1 103 ? 11.055 24.565 55.738 1.00 8.99 103 LYS A O 1
ATOM 779 N N . PHE A 1 104 ? 12.562 22.937 55.217 1.00 8.46 104 PHE A N 1
ATOM 780 C CA . PHE A 1 104 ? 11.687 22.180 54.323 1.00 6.59 104 PHE A CA 1
ATOM 781 C C . PHE A 1 104 ? 11.041 21.015 55.042 1.00 10.42 104 PHE A C 1
ATOM 782 O O . PHE A 1 104 ? 11.547 20.519 56.062 1.00 10.75 104 PHE A O 1
ATOM 790 N N . GLU A 1 105 ? 9.916 20.598 54.484 1.00 9.78 105 GLU A N 1
ATOM 791 C CA . GLU A 1 105 ? 9.313 19.306 54.806 1.00 10.27 105 GLU A CA 1
ATOM 792 C C . GLU A 1 105 ? 10.027 18.232 53.982 1.00 10.07 105 GLU A C 1
ATOM 793 O O . GLU A 1 105 ? 9.569 17.884 52.886 1.00 11.19 105 GLU A O 1
ATOM 799 N N . TYR A 1 106 ? 11.147 17.688 54.474 1.00 12.71 106 TYR A N 1
ATOM 800 C CA . TYR A 1 106 ? 11.912 16.788 53.600 1.00 11.75 106 TYR A CA 1
ATOM 801 C C . TYR A 1 106 ? 11.150 15.503 53.325 1.00 12.86 106 TYR A C 1
ATOM 802 O O . TYR A 1 106 ? 11.427 14.815 52.342 1.00 15.09 106 TYR A O 1
ATOM 811 N N . TRP A 1 107 ? 10.181 15.201 54.183 1.00 12.29 107 TRP A N 1
ATOM 812 C CA . TRP A 1 107 ? 9.371 13.999 54.035 1.00 8.23 107 TRP A CA 1
ATOM 813 C C . TRP A 1 107 ? 8.425 14.046 52.829 1.00 12.72 107 TRP A C 1
ATOM 814 O O . TRP A 1 107 ? 7.792 13.032 52.488 1.00 12.86 107 TRP A O 1
ATOM 825 N N . ALA A 1 108 ? 8.338 15.215 52.192 1.00 10.82 108 ALA A N 1
ATOM 826 C CA . ALA A 1 108 ? 7.565 15.391 50.962 1.00 16.00 108 ALA A CA 1
ATOM 827 C C . ALA A 1 108 ? 8.443 15.615 49.733 1.00 15.20 108 ALA A C 1
ATOM 828 O O . ALA A 1 108 ? 7.940 15.903 48.657 1.00 14.67 108 ALA A O 1
ATOM 838 N N . PRO A 1 110 ? 10.416 14.865 46.492 1.00 13.49 110 PRO A N 1
ATOM 839 C CA . PRO A 1 110 ? 10.277 13.833 45.444 1.00 15.50 110 PRO A CA 1
ATOM 840 C C . PRO A 1 110 ? 11.656 13.240 45.129 1.00 18.93 110 PRO A C 1
ATOM 841 O O . PRO A 1 110 ? 12.274 13.562 44.118 1.00 20.04 110 PRO A O 1
ATOM 845 N N . HIS A 1 111 ? 12.133 12.371 46.022 1.00 23.95 111 HIS A N 1
ATOM 846 C CA . HIS A 1 111 ? 13.542 11.957 46.048 1.00 30.86 111 HIS A CA 1
ATOM 847 C C . HIS A 1 111 ? 14.010 11.196 44.815 1.00 29.56 111 HIS A C 1
ATOM 848 O O . HIS A 1 111 ? 15.215 11.091 44.575 1.00 28.97 111 HIS A O 1
ATOM 855 N N .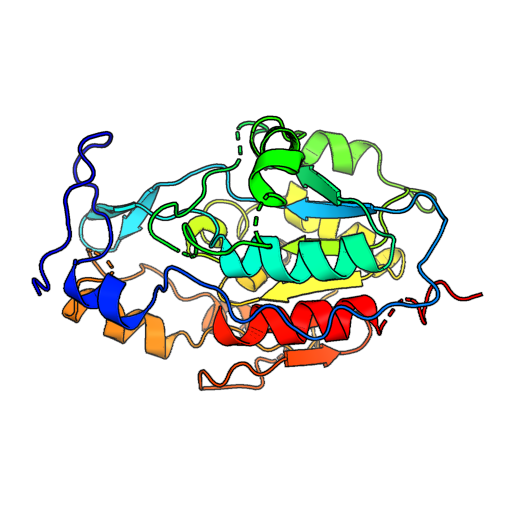 LYS A 1 112 ? 13.065 10.682 44.036 1.00 25.64 112 LYS A N 1
ATOM 856 C CA . LYS A 1 112 ? 13.403 9.938 42.823 1.00 29.51 112 LYS A CA 1
ATOM 857 C C . LYS A 1 112 ? 13.173 10.741 41.544 1.00 29.23 112 LYS A C 1
ATOM 858 O O . LYS A 1 112 ? 13.330 10.215 40.438 1.00 29.19 112 LYS A O 1
ATOM 864 N N . ASP A 1 113 ? 12.811 12.012 41.691 1.00 24.09 113 ASP A N 1
ATOM 865 C CA . ASP A 1 113 ? 12.491 12.842 40.541 1.00 21.42 113 ASP A CA 1
ATOM 866 C C . ASP A 1 113 ? 13.762 13.270 39.843 1.00 22.15 113 ASP A C 1
ATOM 867 O O . ASP A 1 113 ? 14.577 13.983 40.412 1.00 17.63 113 ASP A O 1
ATOM 872 N N . GLU A 1 114 ? 13.925 12.843 38.596 1.00 24.65 114 GLU A N 1
ATOM 873 C CA . GLU A 1 114 ? 15.177 13.077 37.882 1.00 26.54 114 GLU A CA 1
ATOM 874 C C . GLU A 1 114 ? 15.377 14.498 37.401 1.00 21.80 114 GLU A C 1
ATOM 875 O O . GLU A 1 114 ? 16.456 14.826 36.935 1.00 22.63 114 GLU A O 1
ATOM 881 N N . LYS A 1 115 ? 14.344 15.330 37.483 1.00 20.77 115 LYS A N 1
ATOM 882 C CA . LYS A 1 115 ? 14.470 16.724 37.096 1.00 19.44 115 LYS A CA 1
ATOM 883 C C . LYS A 1 115 ? 14.529 17.625 38.342 1.00 17.15 115 LYS A C 1
ATOM 884 O O . LYS A 1 115 ? 15.402 18.489 38.477 1.00 15.50 115 LYS A O 1
ATOM 890 N N . VAL A 1 116 ? 13.599 17.409 39.262 1.00 15.01 116 VAL A N 1
ATOM 891 C CA . VAL A 1 116 ? 13.507 18.252 40.453 1.00 14.65 116 VAL A CA 1
ATOM 892 C C . VAL A 1 116 ? 14.687 18.081 41.396 1.00 18.43 116 VAL A C 1
ATOM 893 O O . VAL A 1 116 ? 15.223 19.063 41.914 1.00 18.14 116 VAL A O 1
ATOM 905 N N . PRO A 1 118 ? 17.971 17.274 40.817 1.00 15.41 118 PRO A N 1
ATOM 906 C CA . PRO A 1 118 ? 19.131 18.054 40.342 1.00 12.20 118 PRO A CA 1
ATOM 907 C C . PRO A 1 118 ? 18.923 19.574 40.500 1.00 13.60 118 PRO A C 1
ATOM 908 O O . PRO A 1 118 ? 19.881 20.296 40.791 1.00 19.63 118 PRO A O 1
ATOM 912 N N . PHE A 1 119 ? 17.686 20.034 40.330 1.00 16.85 119 PHE A N 1
ATOM 913 C CA . PHE A 1 119 ? 17.389 21.459 40.481 1.00 16.41 119 PHE A CA 1
ATOM 914 C C . PHE A 1 119 ? 17.613 21.834 41.942 1.00 10.84 119 PHE A C 1
ATOM 915 O O . PHE A 1 119 ? 18.267 22.850 42.231 1.00 14.60 119 PHE A O 1
ATOM 923 N N . PHE A 1 120 ? 17.109 21.007 42.863 1.00 16.30 120 PHE A N 1
ATOM 924 C CA . PHE A 1 120 ? 17.293 21.261 44.297 1.00 12.51 120 PHE A CA 1
ATOM 925 C C . PHE A 1 120 ? 18.780 21.289 44.680 1.00 10.62 120 PHE A C 1
ATOM 926 O O . PHE A 1 120 ? 19.234 22.166 45.413 1.00 17.08 120 PHE A O 1
ATOM 934 N N . GLU A 1 121 ? 19.530 20.298 44.207 1.00 17.12 121 GLU A N 1
ATOM 935 C CA . GLU A 1 121 ? 20.958 20.194 44.503 1.00 18.61 121 GLU A CA 1
ATOM 936 C C . GLU A 1 121 ? 21.693 21.423 43.974 1.00 15.33 121 GLU A C 1
ATOM 937 O O . GLU A 1 121 ? 22.500 22.016 44.683 1.00 18.97 121 GLU A O 1
ATOM 943 N N . GLN A 1 122 ? 21.356 21.845 42.758 1.00 16.69 122 GLN A N 1
ATOM 944 C CA . GLN A 1 122 ? 21.966 23.047 42.202 1.00 20.44 122 GLN A CA 1
ATOM 945 C C . GLN A 1 122 ? 21.696 24.292 43.046 1.00 21.79 122 GLN A C 1
ATOM 946 O O . GLN A 1 122 ? 22.587 25.120 43.231 1.00 23.56 122 GLN A O 1
ATOM 952 N N . HIS A 1 123 ? 20.480 24.415 43.582 1.00 17.22 123 HIS A N 1
ATOM 953 C CA . HIS A 1 123 ? 20.071 25.678 44.209 1.00 15.09 123 HIS A CA 1
ATOM 954 C C . HIS A 1 123 ? 19.910 25.639 45.732 1.00 16.51 123 HIS A C 1
ATOM 955 O O . HIS A 1 123 ? 19.562 26.658 46.323 1.00 15.54 123 HIS A O 1
ATOM 962 N N . LYS A 1 124 ? 20.167 24.487 46.362 1.00 16.11 124 LYS A N 1
ATOM 963 C CA . LYS A 1 124 ? 19.918 24.342 47.801 1.00 12.32 124 LYS A CA 1
ATOM 964 C C . LYS A 1 124 ? 20.661 25.389 48.641 1.00 13.82 124 LYS A C 1
ATOM 965 O O . LYS A 1 124 ? 20.170 25.800 49.708 1.00 14.07 124 LYS A O 1
ATOM 971 N N . SER A 1 125 ? 21.811 25.849 48.155 1.00 14.50 125 SER A N 1
ATOM 972 C CA . SER A 1 125 ? 22.552 26.909 48.834 1.00 18.23 125 SER A CA 1
ATOM 973 C C . SER A 1 125 ? 21.748 28.191 48.995 1.00 16.89 125 SER A C 1
ATOM 974 O O . SER A 1 125 ? 21.895 28.888 49.987 1.00 13.22 125 SER A O 1
ATOM 977 N N . LEU A 1 126 ? 20.907 28.511 48.018 1.00 12.73 126 LEU A N 1
ATOM 978 C CA . LEU A 1 126 ? 20.108 29.718 48.106 1.00 10.37 126 LEU A CA 1
ATOM 979 C C . LEU A 1 126 ? 19.081 29.623 49.251 1.00 6.86 126 LEU A C 1
ATOM 980 O O . LEU A 1 126 ? 18.727 30.631 49.876 1.00 12.37 126 LEU A O 1
ATOM 985 N N . PHE A 1 127 ? 18.579 28.411 49.499 1.00 11.91 127 PHE A N 1
ATOM 986 C CA . PHE A 1 127 ? 17.591 28.186 50.557 1.00 8.99 127 PHE A CA 1
ATOM 987 C C . PHE A 1 127 ? 18.285 28.120 51.899 1.00 9.99 127 PHE A C 1
ATOM 988 O O . PHE A 1 127 ? 17.743 28.625 52.910 1.00 10.66 127 PHE A O 1
ATOM 996 N N . ARG A 1 128 ? 19.464 27.483 51.921 1.00 15.03 128 ARG A N 1
ATOM 997 C CA . ARG A 1 128 ? 20.203 27.313 53.166 1.00 14.52 128 ARG A CA 1
ATOM 998 C C . ARG A 1 128 ? 20.843 28.617 53.638 1.00 14.98 128 ARG A C 1
ATOM 999 O O . ARG A 1 128 ? 21.036 28.813 54.841 1.00 14.71 128 ARG A O 1
ATOM 1007 N N . ASN A 1 129 ? 21.176 29.502 52.697 1.00 11.82 129 ASN A N 1
ATOM 1008 C CA . ASN A 1 129 ? 21.795 30.783 53.023 1.00 12.07 129 ASN A CA 1
ATOM 1009 C C . ASN A 1 129 ? 20.999 31.996 52.504 1.00 11.03 129 ASN A C 1
ATOM 1010 O O . ASN A 1 129 ? 21.478 32.726 51.618 1.00 12.92 129 ASN A O 1
ATOM 1015 N N . PRO A 1 130 ? 19.810 32.196 53.063 1.00 8.75 130 PRO A N 1
ATOM 1016 C CA . PRO A 1 130 ? 18.895 33.235 52.589 1.00 11.69 130 PRO A CA 1
ATOM 1017 C C . PRO A 1 130 ? 19.307 34.574 53.162 1.00 11.96 130 PRO A C 1
ATOM 1018 O O . PRO A 1 130 ? 20.132 34.632 54.079 1.00 11.94 130 PRO A O 1
ATOM 1022 N N . LYS A 1 131 ? 18.724 35.631 52.618 1.00 14.11 131 LYS A N 1
ATOM 1023 C CA . LYS A 1 131 ? 18.855 36.965 53.180 1.00 11.74 131 LYS A CA 1
ATOM 1024 C C . LYS A 1 131 ? 17.869 37.105 54.329 1.00 11.63 131 LYS A C 1
ATOM 1025 O O . LYS A 1 131 ? 16.965 36.292 54.486 1.00 9.87 131 LYS A O 1
ATOM 1031 N N . LYS A 1 132 ? 18.056 38.131 55.142 1.00 13.91 132 LYS A N 1
ATOM 1032 C CA . LYS A 1 132 ? 17.049 38.504 56.102 1.00 12.45 132 LYS A CA 1
ATOM 1033 C C . LYS A 1 132 ? 16.048 39.400 55.389 1.00 9.92 132 LYS A C 1
ATOM 1034 O O . LYS A 1 132 ? 16.425 40.375 54.778 1.00 11.24 132 LYS A O 1
ATOM 1040 N N . LEU A 1 133 ? 14.770 39.076 55.467 1.00 10.86 133 LEU A N 1
ATOM 1041 C CA . LEU A 1 133 ? 13.765 39.800 54.694 1.00 10.02 133 LEU A CA 1
ATOM 1042 C C . LEU A 1 133 ? 13.798 41.315 54.920 1.00 12.38 133 LEU A C 1
ATOM 1043 O O . LEU A 1 133 ? 13.678 42.108 53.958 1.00 12.35 133 LEU A O 1
ATOM 1048 N N . ALA A 1 134 ? 13.959 41.717 56.179 1.00 8.34 134 ALA A N 1
ATOM 1049 C CA . ALA A 1 134 ? 14.017 43.143 56.518 1.00 13.97 134 ALA A CA 1
ATOM 1050 C C . ALA A 1 134 ? 15.141 43.872 55.773 1.00 18.30 134 ALA A C 1
ATOM 1051 O O . ALA A 1 134 ? 14.998 45.060 55.440 1.00 12.92 134 ALA A O 1
ATOM 1053 N N . ASP A 1 135 ? 16.258 43.178 55.531 1.00 13.48 135 ASP A N 1
ATOM 1054 C CA . ASP A 1 135 ? 17.394 43.779 54.841 1.00 12.79 135 ASP A CA 1
ATOM 1055 C C . ASP A 1 135 ? 16.996 43.982 53.386 1.00 12.78 135 ASP A C 1
ATOM 1056 O O . ASP A 1 135 ? 17.330 45.003 52.780 1.00 16.10 135 ASP A O 1
ATOM 1061 N N . VAL A 1 136 ? 16.284 43.017 52.811 1.00 12.25 136 VAL A N 1
ATOM 1062 C CA . VAL A 1 136 ? 15.855 43.138 51.416 1.00 11.28 136 VAL A CA 1
ATOM 1063 C C . VAL A 1 136 ? 14.892 44.318 51.329 1.00 15.89 136 VAL A C 1
ATOM 1064 O O . VAL A 1 136 ? 15.018 45.185 50.470 1.00 12.69 136 VAL A O 1
ATOM 1068 N N . VAL A 1 137 ? 13.943 44.362 52.259 1.00 15.57 137 VAL A N 1
ATOM 1069 C CA . VAL A 1 137 ? 12.941 45.430 52.261 1.00 13.92 137 VAL A CA 1
ATOM 1070 C C . VAL A 1 137 ? 13.560 46.815 52.381 1.00 12.97 137 VAL A C 1
ATOM 1071 O O . VAL A 1 137 ? 13.103 47.748 51.715 1.00 14.05 137 VAL A O 1
ATOM 1075 N N . ALA A 1 138 ? 14.615 46.948 53.184 1.00 15.10 138 ALA A N 1
ATOM 1076 C CA . ALA A 1 138 ? 15.187 48.266 53.446 1.00 12.71 138 ALA A CA 1
ATOM 1077 C C . ALA A 1 138 ? 15.684 48.865 52.140 1.00 16.76 138 ALA A C 1
ATOM 1078 O O . ALA A 1 138 ? 15.710 50.091 51.971 1.00 22.22 138 ALA A O 1
ATOM 1080 N N . SER A 1 139 ? 16.057 47.989 51.214 1.00 15.89 139 SER A N 1
ATOM 1081 C CA . SER A 1 139 ? 16.655 48.404 49.949 1.00 23.25 139 SER A CA 1
ATOM 1082 C C . SER A 1 139 ? 15.645 48.559 48.809 1.00 19.35 139 SER A C 1
ATOM 1083 O O . SER A 1 139 ? 16.019 48.943 47.706 1.00 24.37 139 SER A O 1
ATOM 1086 N N . LEU A 1 140 ? 14.373 48.264 49.057 1.00 16.06 140 LEU A N 1
ATOM 1087 C CA . LEU A 1 140 ? 13.441 48.181 47.936 1.00 15.61 140 LEU A CA 1
ATOM 1088 C C . LEU A 1 140 ? 13.074 49.568 47.434 1.00 15.37 140 LEU A C 1
ATOM 1089 O O . LEU A 1 140 ? 12.925 50.500 48.221 1.00 19.96 140 LEU A O 1
ATOM 1094 N N . ASN A 1 141 ? 12.980 49.687 46.105 1.00 16.86 141 ASN A N 1
ATOM 1095 C CA . ASN A 1 141 ? 12.510 50.912 45.450 1.00 17.69 141 ASN A CA 1
ATOM 1096 C C . ASN A 1 141 ? 11.949 50.568 44.073 1.00 16.25 141 ASN A C 1
ATOM 1097 O O . ASN A 1 141 ? 11.848 49.392 43.727 1.00 16.82 141 ASN A O 1
ATOM 1102 N N . ALA A 1 142 ? 11.604 51.583 43.289 1.00 14.15 142 ALA A N 1
ATOM 1103 C CA . ALA A 1 142 ? 10.885 51.358 42.039 1.00 15.86 142 ALA A CA 1
ATOM 1104 C C . ALA A 1 142 ? 11.685 50.537 41.034 1.00 16.93 142 ALA A C 1
ATOM 1105 O O . ALA A 1 142 ? 11.107 49.914 40.139 1.00 19.71 142 ALA A O 1
ATOM 1107 N N . ASP A 1 143 ? 13.003 50.524 41.196 1.00 22.39 143 ASP A N 1
ATOM 1108 C CA . ASP A 1 143 ? 13.888 49.896 40.220 1.00 21.20 143 ASP A CA 1
ATOM 1109 C C . ASP A 1 143 ? 14.431 48.553 40.677 1.00 22.67 143 ASP A C 1
ATOM 1110 O O . ASP A 1 143 ? 15.192 47.904 39.961 1.00 22.08 143 ASP A O 1
ATOM 1115 N N . SER A 1 144 ? 14.031 48.129 41.868 1.00 24.24 144 SER A N 1
ATOM 1116 C CA . SER A 1 144 ? 14.489 46.847 42.387 1.00 15.61 144 SER A CA 1
ATOM 1117 C C . SER A 1 144 ? 14.262 45.685 41.410 1.00 17.06 144 SER A C 1
ATOM 1118 O O . SER A 1 144 ? 13.180 45.537 40.816 1.00 15.79 144 SER A O 1
ATOM 1121 N N . GLU A 1 145 ? 15.297 44.854 41.277 1.00 17.85 145 GLU A N 1
ATOM 1122 C CA . GLU A 1 145 ? 15.327 43.752 40.333 1.00 15.99 145 GLU A CA 1
ATOM 1123 C C . GLU A 1 145 ? 14.660 42.492 40.871 1.00 15.21 145 GLU A C 1
ATOM 1124 O O . GLU A 1 145 ? 15.224 41.397 40.831 1.00 16.62 145 GLU A O 1
ATOM 1130 N N . TYR A 1 146 ? 13.446 42.686 41.366 1.00 14.91 146 TYR A N 1
ATOM 1131 C CA . TYR A 1 146 ? 12.538 41.617 41.711 1.00 11.87 146 TYR A CA 1
ATOM 1132 C C . TYR A 1 146 ? 11.283 41.732 40.839 1.00 13.56 146 TYR A C 1
ATOM 1133 O O . TYR A 1 146 ? 10.617 42.773 40.799 1.00 15.02 146 TYR A O 1
ATOM 1142 N N . ALA A 1 147 ? 10.966 40.647 40.141 1.00 13.08 147 ALA A N 1
ATOM 1143 C CA . ALA A 1 147 ? 9.826 40.598 39.241 1.00 12.08 147 ALA A CA 1
ATOM 1144 C C . ALA A 1 147 ? 8.581 40.121 39.967 1.00 14.71 147 ALA A C 1
ATOM 1145 O O . ALA A 1 147 ? 7.456 40.390 39.548 1.00 15.10 147 ALA A O 1
ATOM 1147 N N . ALA A 1 148 ? 8.807 39.369 41.038 1.00 11.60 148 ALA A N 1
ATOM 1148 C CA . ALA A 1 148 ? 7.717 38.784 41.822 1.00 8.07 148 ALA A CA 1
ATOM 1149 C C . ALA A 1 148 ? 8.129 38.498 43.250 1.00 11.13 148 ALA A C 1
ATOM 1150 O O . ALA A 1 148 ? 9.321 38.408 43.575 1.00 10.14 148 ALA A O 1
ATOM 1152 N N . ILE A 1 149 ? 7.111 38.332 44.095 1.00 13.65 149 ILE A N 1
ATOM 1153 C CA . ILE A 1 149 ? 7.275 37.780 45.432 1.00 11.88 149 ILE A CA 1
ATOM 1154 C C . ILE A 1 149 ? 6.531 36.453 45.412 1.00 13.21 149 ILE A C 1
ATOM 1155 O O . ILE A 1 149 ? 5.378 36.385 44.965 1.00 12.31 149 ILE A O 1
ATOM 1160 N N . PHE A 1 150 ? 7.216 35.399 45.841 1.00 10.83 150 PHE A N 1
ATOM 1161 C CA . PHE A 1 150 ? 6.656 34.057 45.863 1.00 12.73 150 PHE A CA 1
ATOM 1162 C C . PHE A 1 150 ? 6.630 33.603 47.311 1.00 10.77 150 PHE A C 1
ATOM 1163 O O . PHE A 1 150 ? 7.666 33.586 47.972 1.00 9.83 150 PHE A O 1
ATOM 1171 N N . VAL A 1 151 ? 5.453 33.218 47.788 1.00 10.19 151 VAL A N 1
ATOM 1172 C CA . VAL A 1 151 ? 5.313 32.615 49.107 1.00 12.28 151 VAL A CA 1
ATOM 1173 C C . VAL A 1 151 ? 4.847 31.173 48.976 1.00 11.75 151 VAL A C 1
ATOM 1174 O O . VAL A 1 151 ? 3.658 30.888 48.862 1.00 10.56 151 VAL A O 1
ATOM 1178 N N . PRO A 1 152 ? 5.785 30.243 49.008 1.00 10.06 152 PRO A N 1
ATOM 1179 C CA . PRO A 1 152 ? 5.408 28.830 48.920 1.00 12.04 152 PRO A CA 1
ATOM 1180 C C . PRO A 1 152 ? 4.624 28.381 50.150 1.00 11.20 152 PRO A C 1
ATOM 1181 O O . PRO A 1 152 ? 4.732 29.005 51.231 1.00 10.39 152 PRO A O 1
ATOM 1185 N N . GLY A 1 153 ? 3.867 27.292 49.992 1.00 9.25 153 GLY A N 1
ATOM 1186 C CA . GLY A 1 153 ? 3.075 26.763 51.079 1.00 9.59 153 GLY A CA 1
ATOM 1187 C C . GLY A 1 153 ? 3.823 25.707 51.877 1.00 10.29 153 GLY A C 1
ATOM 1188 O O . GLY A 1 153 ? 5.058 25.722 51.967 1.00 11.38 153 GLY A O 1
ATOM 1189 N N . GLY A 1 154 ? 3.067 24.777 52.452 1.00 11.00 154 GLY A N 1
ATOM 1190 C CA . GLY A 1 154 ? 3.560 24.006 53.571 1.00 13.34 154 GLY A CA 1
ATOM 1191 C C . GLY A 1 154 ? 3.102 24.713 54.828 1.00 10.17 154 GLY A C 1
ATOM 1192 O O . GLY A 1 154 ? 2.934 25.947 54.835 1.00 12.44 154 GLY A O 1
ATOM 1193 N N . HIS A 1 155 ? 2.925 23.956 55.904 1.00 10.34 155 HIS A N 1
ATOM 1194 C CA . HIS A 1 155 ? 2.395 24.511 57.138 1.00 8.24 155 HIS A CA 1
ATOM 1195 C C . HIS A 1 155 ? 3.401 25.430 57.841 1.00 6.47 155 HIS A C 1
ATOM 1196 O O . HIS A 1 155 ? 3.041 26.165 58.766 1.00 9.71 155 HIS A O 1
ATOM 1203 N N . GLY A 1 156 ? 4.666 25.351 57.432 1.00 9.98 156 GLY A N 1
ATOM 1204 C CA . GLY A 1 156 ? 5.655 26.327 57.873 1.00 12.25 156 GLY A CA 1
ATOM 1205 C C . GLY A 1 156 ? 5.322 27.778 57.527 1.00 10.14 156 GLY A C 1
ATOM 1206 O O . GLY A 1 156 ? 5.801 28.697 58.191 1.00 13.02 156 GLY A O 1
ATOM 1207 N N . ALA A 1 157 ? 4.516 27.993 56.486 1.00 12.10 157 ALA A N 1
ATOM 1208 C CA . ALA A 1 157 ? 4.109 29.346 56.104 1.00 9.75 157 ALA A CA 1
ATOM 1209 C C . ALA A 1 157 ? 3.203 29.974 57.154 1.00 14.09 157 ALA A C 1
ATOM 1210 O O . ALA A 1 157 ? 3.019 31.205 57.174 1.00 10.96 157 ALA A O 1
ATOM 1212 N N . LEU A 1 158 ? 2.620 29.131 57.998 1.00 12.47 158 LEU A N 1
ATOM 1213 C CA . LEU A 1 158 ? 1.738 29.590 59.064 1.00 9.99 158 LEU A CA 1
ATOM 1214 C C . LEU A 1 158 ? 2.502 30.168 60.251 1.00 11.67 158 LEU A C 1
ATOM 1215 O O . LEU A 1 158 ? 1.903 30.769 61.146 1.00 11.37 158 LEU A O 1
ATOM 1220 N N . ILE A 1 159 ? 3.817 29.956 60.266 1.00 10.27 159 ILE A N 1
ATOM 1221 C CA . ILE A 1 159 ? 4.639 30.382 61.379 1.00 13.72 159 ILE A CA 1
ATOM 1222 C C . ILE A 1 159 ? 5.359 31.698 61.063 1.00 14.36 159 ILE A C 1
ATOM 1223 O O . ILE A 1 159 ? 6.184 31.764 60.150 1.00 14.52 159 ILE A O 1
ATOM 1228 N N . GLY A 1 160 ? 5.022 32.753 61.801 1.00 9.40 160 GLY A N 1
ATOM 1229 C CA . GLY A 1 160 ? 5.722 34.026 61.692 1.00 11.20 160 GLY A CA 1
ATOM 1230 C C . GLY A 1 160 ? 5.252 34.914 60.553 1.00 13.02 160 GLY A C 1
ATOM 1231 O O . GLY A 1 160 ? 5.011 36.102 60.754 1.00 13.90 160 GLY A O 1
ATOM 1232 N N . LEU A 1 161 ? 5.117 34.338 59.362 1.00 10.43 161 LEU A N 1
ATOM 1233 C CA . LEU A 1 161 ? 4.755 35.109 58.186 1.00 6.18 161 LEU A CA 1
ATOM 1234 C C . LEU A 1 161 ? 3.447 35.909 58.383 1.00 10.10 161 LEU A C 1
ATOM 1235 O O . LEU A 1 161 ? 3.376 37.099 58.005 1.00 11.51 161 LEU A O 1
ATOM 1240 N N . PRO A 1 162 ? 2.385 35.263 58.879 1.00 9.61 162 PRO A N 1
ATOM 1241 C CA . PRO A 1 162 ? 1.087 35.943 59.073 1.00 9.63 162 PRO A CA 1
ATOM 1242 C C . PRO A 1 162 ? 1.125 37.128 60.036 1.00 15.10 162 PRO A C 1
ATOM 1243 O O . PRO A 1 162 ? 0.154 37.895 60.096 1.00 15.10 162 PRO A O 1
ATOM 1247 N N . GLU A 1 163 ? 2.236 37.294 60.749 1.00 12.85 163 GLU A N 1
ATOM 1248 C CA . GLU A 1 163 ? 2.354 38.348 61.759 1.00 16.93 163 GLU A CA 1
ATOM 1249 C C . GLU A 1 163 ? 3.466 39.322 61.459 1.00 15.16 163 GLU A C 1
ATOM 1250 O O . GLU A 1 163 ? 3.767 40.188 62.285 1.00 16.48 163 GLU A O 1
ATOM 1256 N N . SER A 1 164 ? 4.104 39.151 60.309 1.00 13.71 164 SER A N 1
ATOM 1257 C CA . SER A 1 164 ? 5.366 39.822 60.011 1.00 12.47 164 SER A CA 1
ATOM 1258 C C . SER A 1 164 ? 5.209 41.180 59.343 1.00 12.28 164 SER A C 1
ATOM 1259 O O . SER A 1 164 ? 4.665 41.281 58.225 1.00 12.83 164 SER A O 1
ATOM 1262 N N . GLN A 1 165 ? 5.753 42.193 60.011 1.00 14.30 165 GLN A N 1
ATOM 1263 C CA . GLN A 1 165 ? 5.875 43.546 59.470 1.00 12.93 165 GLN A CA 1
ATOM 1264 C C . GLN A 1 165 ? 6.749 43.560 58.187 1.00 14.47 165 GLN A C 1
ATOM 1265 O O . GLN A 1 165 ? 6.458 44.277 57.215 1.00 16.79 165 GLN A O 1
ATOM 1271 N N . ASP A 1 166 ? 7.810 42.753 58.170 1.00 14.03 166 ASP A N 1
ATOM 1272 C CA . ASP A 1 166 ? 8.669 42.689 56.985 1.00 9.40 166 ASP A CA 1
ATOM 1273 C C . ASP A 1 166 ? 7.884 42.114 55.803 1.00 10.02 166 ASP A C 1
ATOM 1274 O O . ASP A 1 166 ? 8.035 42.556 54.670 1.00 13.04 166 ASP A O 1
ATOM 1279 N N . VAL A 1 167 ? 7.048 41.117 56.060 1.00 9.58 167 VAL A N 1
ATOM 1280 C CA . VAL A 1 167 ? 6.265 40.511 54.980 1.00 12.84 167 VAL A CA 1
ATOM 1281 C C . VAL A 1 167 ? 5.264 41.533 54.453 1.00 12.34 167 VAL A C 1
ATOM 1282 O O . VAL A 1 167 ? 5.125 41.687 53.241 1.00 12.68 167 VAL A O 1
ATOM 1286 N N . ALA A 1 168 ? 4.569 42.215 55.361 1.00 9.84 168 ALA A N 1
ATOM 1287 C CA . ALA A 1 168 ? 3.658 43.299 54.992 1.00 12.10 168 ALA A CA 1
ATOM 1288 C C . ALA A 1 168 ? 4.335 44.322 54.072 1.00 13.66 168 ALA A C 1
ATOM 1289 O O . ALA A 1 168 ? 3.793 44.650 53.011 1.00 13.49 168 ALA A O 1
ATOM 1291 N N . ALA A 1 169 ? 5.502 44.822 54.493 1.00 12.78 169 ALA A N 1
ATOM 1292 C CA . ALA A 1 169 ? 6.266 45.799 53.734 1.00 12.65 169 ALA A CA 1
ATOM 1293 C C . ALA A 1 169 ? 6.646 45.303 52.336 1.00 10.36 169 ALA A C 1
ATOM 1294 O O . ALA A 1 169 ? 6.576 46.051 51.365 1.00 13.51 169 ALA A O 1
ATOM 1296 N N . ALA A 1 170 ? 7.059 44.041 52.240 1.00 11.20 170 ALA A N 1
ATOM 1297 C CA . ALA A 1 170 ? 7.435 43.452 50.963 1.00 11.13 170 ALA A CA 1
ATOM 1298 C C . ALA A 1 170 ? 6.243 43.403 49.997 1.00 13.63 170 ALA A C 1
ATOM 1299 O O . ALA A 1 170 ? 6.366 43.773 48.828 1.00 11.69 170 ALA A O 1
ATOM 1301 N N . LEU A 1 171 ? 5.110 42.938 50.509 1.00 12.32 171 LEU A N 1
ATOM 1302 C CA . LEU A 1 171 ? 3.881 42.814 49.734 1.00 10.29 171 LEU A CA 1
ATOM 1303 C C . LEU A 1 171 ? 3.383 44.200 49.314 1.00 13.24 171 LEU A C 1
ATOM 1304 O O . LEU A 1 171 ? 2.927 44.367 48.188 1.00 12.54 171 LEU A O 1
ATOM 1309 N N . GLN A 1 172 ? 3.466 45.189 50.206 1.00 14.96 172 GLN A N 1
ATOM 1310 C CA . GLN A 1 172 ? 3.071 46.546 49.826 1.00 11.47 172 GLN A CA 1
ATOM 1311 C C . GLN A 1 172 ? 3.938 47.061 48.675 1.00 13.05 172 GLN A C 1
ATOM 1312 O O . GLN A 1 172 ? 3.422 47.652 47.712 1.00 12.94 172 GLN A O 1
ATOM 1318 N N . TRP A 1 173 ? 5.249 46.810 48.758 1.00 13.36 173 TRP A N 1
ATOM 1319 C CA . TRP A 1 173 ? 6.155 47.161 47.668 1.00 12.27 173 TRP A CA 1
ATOM 1320 C C . TRP A 1 173 ? 5.749 46.524 46.340 1.00 13.56 173 TRP A C 1
ATOM 1321 O O . TRP A 1 173 ? 5.668 47.202 45.308 1.00 13.06 173 TRP A O 1
ATOM 1332 N N . ALA A 1 174 ? 5.487 45.215 46.363 1.00 12.30 174 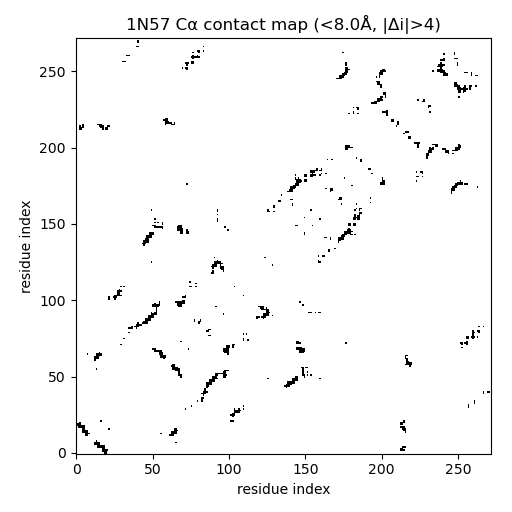ALA A N 1
ATOM 1333 C CA . ALA A 1 174 ? 5.154 44.501 45.141 1.00 12.82 174 ALA A CA 1
ATOM 1334 C C . ALA A 1 174 ? 3.915 45.086 44.490 1.00 11.46 174 ALA A C 1
ATOM 1335 O O . ALA A 1 174 ? 3.894 45.318 43.283 1.00 15.67 174 ALA A O 1
ATOM 1337 N N . ILE A 1 175 ? 2.885 45.349 45.281 1.00 16.01 175 ILE A N 1
ATOM 1338 C CA . ILE A 1 175 ? 1.616 45.850 44.740 1.00 14.79 175 ILE A CA 1
ATOM 1339 C C . ILE A 1 175 ? 1.759 47.292 44.233 1.00 15.67 175 ILE A C 1
ATOM 1340 O O . ILE A 1 175 ? 1.310 47.605 43.130 1.00 19.25 175 ILE A O 1
ATOM 1345 N N . LYS A 1 176 ? 2.421 48.150 45.013 1.00 13.88 176 LYS A N 1
ATOM 1346 C CA . LYS A 1 176 ? 2.661 49.550 44.624 1.00 16.47 176 LYS A CA 1
ATOM 1347 C C . LYS A 1 176 ? 3.418 49.632 43.305 1.00 17.16 176 LYS A C 1
ATOM 1348 O O . LYS A 1 176 ? 3.210 50.546 42.502 1.00 15.27 176 LYS A O 1
ATOM 1354 N N . ASN A 1 177 ? 4.325 48.682 43.102 1.00 15.55 177 ASN A N 1
ATOM 1355 C CA . ASN A 1 177 ? 5.193 48.717 41.940 1.00 14.59 177 ASN A CA 1
ATOM 1356 C C . ASN A 1 177 ? 4.773 47.747 40.840 1.00 14.36 177 ASN A C 1
ATOM 1357 O O . ASN A 1 177 ? 5.536 47.442 39.937 1.00 15.03 177 ASN A O 1
ATOM 1362 N N . ASP A 1 178 ? 3.533 47.275 40.931 1.00 16.20 178 ASP A N 1
ATOM 1363 C CA . ASP A 1 178 ? 2.906 46.455 39.883 1.00 15.79 178 ASP A CA 1
ATOM 1364 C C . ASP A 1 178 ? 3.722 45.213 39.547 1.00 15.77 178 ASP A C 1
ATOM 1365 O O . ASP A 1 178 ? 3.896 44.859 38.379 1.00 17.98 178 ASP A O 1
ATOM 1370 N N . ARG A 1 179 ? 4.259 44.575 40.585 1.00 12.98 179 ARG A N 1
ATOM 1371 C CA . ARG A 1 179 ? 4.990 43.321 40.421 1.00 13.44 179 ARG A CA 1
ATOM 1372 C C . ARG A 1 179 ? 4.041 42.172 40.715 1.00 12.10 179 ARG A C 1
ATOM 1373 O O . ARG A 1 179 ? 2.915 42.387 41.190 1.00 14.23 179 ARG A O 1
ATOM 1381 N N . PHE A 1 180 ? 4.498 40.961 40.423 1.00 11.47 180 PHE A N 1
ATOM 1382 C CA . PHE A 1 180 ? 3.703 39.757 40.674 1.00 13.51 180 PHE A CA 1
ATOM 1383 C C . PHE A 1 180 ? 3.756 39.320 42.132 1.00 12.76 180 PHE A C 1
ATOM 1384 O O . PHE A 1 180 ? 4.766 39.491 42.829 1.00 11.09 180 PHE A O 1
ATOM 1392 N N . VAL A 1 181 ? 2.645 38.762 42.584 1.00 11.04 181 VAL A N 1
ATOM 1393 C CA . VAL A 1 181 ? 2.609 38.071 43.867 1.00 9.98 181 VAL A CA 1
ATOM 1394 C C . VAL A 1 181 ? 2.068 36.657 43.607 1.00 9.62 181 VAL A C 1
ATOM 1395 O O . VAL A 1 181 ? 0.969 36.498 43.076 1.00 11.88 181 VAL A O 1
ATOM 1399 N N . ILE A 1 182 ? 2.854 35.647 43.977 1.00 12.23 182 ILE A N 1
ATOM 1400 C CA . ILE A 1 182 ? 2.544 34.245 43.679 1.00 12.39 182 ILE A CA 1
ATOM 1401 C C . ILE A 1 182 ? 2.547 33.461 44.982 1.00 12.75 182 ILE A C 1
ATOM 1402 O O . ILE A 1 182 ? 3.450 33.601 45.787 1.00 9.95 182 ILE A O 1
ATOM 1407 N N . SER A 1 183 ? 1.554 32.607 45.172 1.00 13.13 183 SER A N 1
ATOM 1408 C CA . SER A 1 183 ? 1.474 31.815 46.391 1.00 10.64 183 SER A CA 1
ATOM 1409 C C . SER A 1 183 ? 0.546 30.623 46.205 1.00 14.05 183 SER A C 1
ATOM 1410 O O . SER A 1 183 ? -0.270 30.599 45.284 1.00 12.53 183 SER A O 1
ATOM 1413 N N . LEU A 1 184 ? 0.674 29.611 47.050 1.00 12.71 184 LEU A N 1
ATOM 1414 C CA . LEU A 1 184 ? -0.265 28.495 46.971 1.00 14.44 184 LEU A CA 1
ATOM 1415 C C . LEU A 1 184 ? -0.419 27.770 48.304 1.00 16.34 184 LEU A C 1
ATOM 1416 O O . LEU A 1 184 ? 0.422 27.920 49.193 1.00 10.91 184 LEU A O 1
ATOM 1421 N N . CYS A 1 185 ? -1.515 27.017 48.432 1.00 18.09 185 CYS A N 1
ATOM 1422 C CA . CYS A 1 185 ? -1.783 26.180 49.604 1.00 15.89 185 CYS A CA 1
ATOM 1423 C C . CYS A 1 185 ? -1.995 27.018 50.878 1.00 9.29 185 CYS A C 1
ATOM 1424 O O . CYS A 1 185 ? -2.948 27.772 50.944 1.00 13.28 185 CYS A O 1
ATOM 1427 N N . HIS A 1 186 ? -1.115 26.884 51.885 1.00 11.95 186 HIS A N 1
ATOM 1428 C CA . HIS A 1 186 ? -1.155 27.763 53.069 1.00 10.07 186 HIS A CA 1
ATOM 1429 C C . HIS A 1 186 ? -0.329 29.045 52.935 1.00 8.77 186 HIS A C 1
ATOM 1430 O O . HIS A 1 186 ? -0.364 29.901 53.831 1.00 11.42 186 HIS A O 1
ATOM 1437 N N . GLY A 1 187 ? 0.410 29.170 51.825 1.00 9.21 187 GLY A N 1
ATOM 1438 C CA . GLY A 1 187 ? 1.223 30.355 51.561 1.00 8.89 187 GLY A CA 1
ATOM 1439 C C . GLY A 1 187 ? 0.463 31.664 51.753 1.00 9.41 187 GLY A C 1
ATOM 1440 O O . GLY A 1 187 ? 1.001 32.604 52.343 1.00 10.40 187 GLY A O 1
ATOM 1441 N N . PRO A 1 188 ? -0.770 31.769 51.249 1.00 8.47 188 PRO A N 1
ATOM 1442 C CA . PRO A 1 188 ? -1.509 33.029 51.370 1.00 13.91 188 PRO A CA 1
ATOM 1443 C C . PRO A 1 188 ? -1.784 33.485 52.790 1.00 11.40 188 PRO A C 1
ATOM 1444 O O . P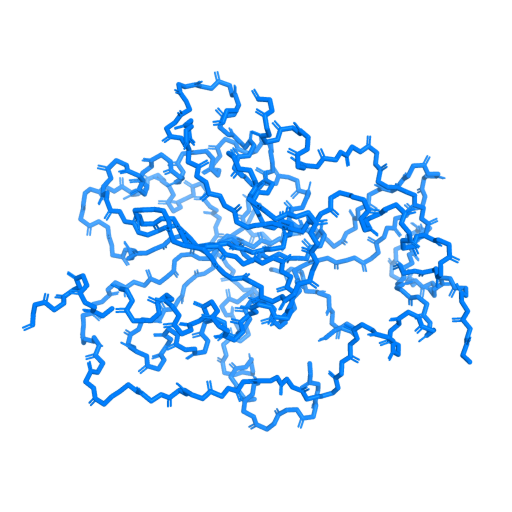RO A 1 188 ? -2.244 34.609 52.957 1.00 12.18 188 PRO A O 1
ATOM 1448 N N . ALA A 1 189 ? -1.528 32.642 53.783 1.00 10.11 189 ALA A N 1
ATOM 1449 C CA . ALA A 1 189 ? -1.622 33.076 55.176 1.00 9.22 189 ALA A CA 1
ATOM 1450 C C . ALA A 1 189 ? -0.659 34.247 55.414 1.00 8.61 189 ALA A C 1
ATOM 1451 O O . ALA A 1 189 ? -0.867 35.045 56.318 1.00 10.66 189 ALA A O 1
ATOM 1453 N N . ALA A 1 190 ? 0.425 34.319 54.625 1.00 9.84 190 ALA A N 1
ATOM 1454 C CA . ALA A 1 190 ? 1.366 35.427 54.746 1.00 10.01 190 ALA A CA 1
ATOM 1455 C C . ALA A 1 190 ? 0.680 36.742 54.478 1.00 8.56 190 ALA A C 1
ATOM 1456 O O . ALA A 1 190 ? 1.134 37.763 54.969 1.00 12.82 190 ALA A O 1
ATOM 1458 N N . PHE A 1 191 ? -0.407 36.715 53.691 1.00 8.72 191 PHE A N 1
ATOM 1459 C CA . PHE A 1 191 ? -1.140 37.938 53.346 1.00 9.03 191 PHE A CA 1
ATOM 1460 C C . PHE A 1 191 ? -1.773 38.551 54.586 1.00 7.71 191 PHE A C 1
ATOM 1461 O O . PHE A 1 191 ? -2.070 39.767 54.620 1.00 12.81 191 PHE A O 1
ATOM 1469 N N . LEU A 1 192 ? -1.977 37.737 55.607 1.00 10.50 192 LEU A N 1
ATOM 1470 C CA . LEU A 1 192 ? -2.489 38.189 56.907 1.00 10.86 192 LEU A CA 1
ATOM 1471 C C . LEU A 1 192 ? -1.560 39.222 57.549 1.00 10.96 192 LEU A C 1
ATOM 1472 O O . LEU A 1 192 ? -1.963 39.948 58.427 1.00 11.96 192 LEU A O 1
ATOM 1477 N N . ALA A 1 193 ? -0.309 39.293 57.099 1.00 11.12 193 ALA A N 1
ATOM 1478 C CA . ALA A 1 193 ? 0.614 40.281 57.658 1.00 9.73 193 ALA A CA 1
ATOM 1479 C C . ALA A 1 193 ? 0.098 41.712 57.426 1.00 7.72 193 ALA A C 1
ATOM 1480 O O . ALA A 1 193 ? 0.566 42.677 58.082 1.00 13.16 193 ALA A O 1
ATOM 1482 N N . LEU A 1 194 ? -0.822 41.860 56.477 1.00 11.12 194 LEU A N 1
ATOM 1483 C CA . LEU A 1 194 ? -1.343 43.192 56.116 1.00 9.38 194 LEU A CA 1
ATOM 1484 C C . LEU A 1 194 ? -2.543 43.639 56.962 1.00 16.14 194 LEU A C 1
ATOM 1485 O O . LEU A 1 194 ? -3.138 44.706 56.716 1.00 13.74 194 LEU A O 1
ATOM 1490 N N . ARG A 1 195 ? -2.879 42.850 57.979 1.00 12.48 195 ARG A N 1
ATOM 1491 C CA . ARG A 1 195 ? -4.116 43.069 58.750 1.00 16.63 195 ARG A CA 1
ATOM 1492 C C . ARG A 1 195 ? -4.158 44.410 59.485 1.00 18.99 195 ARG A C 1
ATOM 1493 O O . ARG A 1 195 ? -5.238 44.933 59.723 1.00 24.72 195 ARG A O 1
ATOM 1501 N N . HIS A 1 196 ? -2.993 44.957 59.833 1.00 18.63 196 HIS A N 1
ATOM 1502 C CA . HIS A 1 196 ? -2.931 46.172 60.668 1.00 18.38 196 HIS A CA 1
ATOM 1503 C C . HIS A 1 196 ? -3.069 47.473 59.890 1.00 19.84 196 HIS A C 1
ATOM 1504 O O . HIS A 1 196 ? -3.407 48.512 60.465 1.00 19.73 196 HIS A O 1
ATOM 1511 N N . GLY A 1 197 ? -2.783 47.417 58.596 1.00 16.64 197 GLY A N 1
ATOM 1512 C CA . GLY A 1 197 ? -2.689 48.610 57.779 1.00 20.58 197 GLY A CA 1
ATOM 1513 C C . GLY A 1 197 ? -3.814 48.807 56.787 1.00 14.07 197 GLY A C 1
ATOM 1514 O O . GLY A 1 197 ? -4.932 48.319 56.981 1.00 23.44 197 GLY A O 1
ATOM 1515 N N . ASP A 1 198 ? -3.517 49.527 55.710 1.00 22.25 198 ASP A N 1
ATOM 1516 C CA . ASP A 1 198 ? -4.547 49.931 54.755 1.00 27.92 198 ASP A CA 1
ATOM 1517 C C . ASP A 1 198 ? -4.969 48.826 53.786 1.00 31.54 198 ASP A C 1
ATOM 1518 O O . ASP A 1 198 ? -5.881 49.025 52.982 1.00 29.85 198 ASP A O 1
ATOM 1523 N N . ASN A 1 199 ? -4.292 47.678 53.869 1.00 25.74 199 ASN A N 1
ATOM 1524 C CA . ASN A 1 199 ? -4.656 46.453 53.144 1.00 23.09 199 ASN A CA 1
ATOM 1525 C C . ASN A 1 199 ? -4.852 46.571 51.624 1.00 19.40 199 ASN A C 1
ATOM 1526 O O . ASN A 1 199 ? -5.987 46.630 51.135 1.00 22.87 199 ASN A O 1
ATOM 1531 N N . PRO A 1 200 ? -3.750 46.603 50.886 1.00 18.22 200 PRO A N 1
ATOM 1532 C CA . PRO A 1 200 ? -3.801 46.679 49.423 1.00 23.17 200 PRO A CA 1
ATOM 1533 C C . PRO A 1 200 ? -4.285 45.397 48.729 1.00 21.28 200 PRO A C 1
ATOM 1534 O O . PRO A 1 200 ? -4.448 45.409 47.506 1.00 24.62 200 PRO A O 1
ATOM 1538 N N . LEU A 1 201 ? -4.502 44.315 49.472 1.00 18.29 201 LEU A N 1
ATOM 1539 C CA . LEU A 1 201 ? -5.055 43.094 48.868 1.00 18.11 201 LEU A CA 1
ATOM 1540 C C . LEU A 1 201 ? -6.571 42.953 49.103 1.00 19.75 201 LEU A C 1
ATOM 1541 O O . LEU A 1 201 ? -7.166 41.956 48.722 1.00 16.41 201 LEU A O 1
ATOM 1546 N N . ASN A 1 202 ? -7.189 43.953 49.731 1.00 20.75 202 ASN A N 1
ATOM 1547 C CA . ASN A 1 202 ? -8.642 43.984 49.879 1.00 21.27 202 ASN A CA 1
ATOM 1548 C C . ASN A 1 202 ? -9.287 43.787 48.512 1.00 20.61 202 ASN A C 1
ATOM 1549 O O . ASN A 1 202 ? -8.877 44.418 47.537 1.00 19.93 202 ASN A O 1
ATOM 1554 N N . GLY A 1 203 ? -10.278 42.899 48.427 1.00 17.78 203 GLY A N 1
ATOM 1555 C CA . GLY A 1 203 ? -10.990 42.699 47.178 1.00 16.68 203 GLY A CA 1
ATOM 1556 C C . GLY A 1 203 ? -10.393 41.646 46.266 1.00 22.55 203 GLY A C 1
ATOM 1557 O O . GLY A 1 203 ? -11.050 41.220 45.310 1.00 17.34 203 GLY A O 1
ATOM 1558 N N . TYR A 1 204 ? -9.166 41.197 46.547 1.00 16.44 204 TYR A N 1
ATOM 1559 C CA . TYR A 1 204 ? -8.503 40.273 45.632 1.00 13.71 204 TYR A CA 1
ATOM 1560 C C . TYR A 1 204 ? -9.050 38.874 45.823 1.00 11.36 204 TYR A C 1
ATOM 1561 O O . TYR A 1 204 ? -9.489 38.524 46.921 1.00 15.64 204 TYR A O 1
ATOM 1570 N N . SER A 1 205 ? -9.059 38.111 44.739 1.00 11.48 205 SER A N 1
ATOM 1571 C CA . SER A 1 205 ? -9.524 36.719 44.737 1.00 14.42 205 SER A CA 1
ATOM 1572 C C . SER A 1 205 ? -8.365 35.736 44.541 1.00 10.59 205 SER A C 1
ATOM 1573 O O . SER A 1 205 ? -7.446 35.969 43.742 1.00 13.10 205 SER A O 1
ATOM 1576 N N . ILE A 1 206 ? -8.441 34.619 45.271 1.00 11.49 206 ILE A N 1
ATOM 1577 C CA . ILE A 1 206 ? -7.389 33.611 45.312 1.00 10.12 206 ILE A CA 1
ATOM 1578 C C . ILE A 1 206 ? -7.919 32.179 45.406 1.00 10.53 206 ILE A C 1
ATOM 1579 O O . ILE A 1 206 ? -9.076 31.949 45.790 1.00 14.45 206 ILE A O 1
ATOM 1584 N N . CYS A 1 207 ? -7.067 31.234 45.005 1.00 12.23 207 CYS A N 1
ATOM 1585 C CA . CYS A 1 207 ? -7.166 29.839 45.415 1.00 13.64 207 CYS A CA 1
ATOM 1586 C C . CYS A 1 207 ? -6.296 29.669 46.649 1.00 14.83 207 CYS A C 1
ATOM 1587 O O . CYS A 1 207 ? -5.243 30.314 46.790 1.00 18.07 207 CYS A O 1
ATOM 1590 N N . ALA A 1 208 ? -6.745 28.812 47.550 1.00 15.15 208 ALA A N 1
ATOM 1591 C CA . ALA A 1 208 ? -5.987 28.495 48.747 1.00 14.20 208 ALA A CA 1
ATOM 1592 C C . ALA A 1 208 ? -6.380 27.100 49.249 1.00 15.21 208 ALA A C 1
ATOM 1593 O O . ALA A 1 208 ? -7.400 26.544 48.832 1.00 18.07 208 ALA A O 1
ATOM 1595 N N . PHE A 1 209 ? -5.561 26.536 50.125 1.00 13.95 209 PHE A N 1
ATOM 1596 C CA . PHE A 1 209 ? -5.910 25.285 50.778 1.00 13.99 209 PHE A CA 1
ATOM 1597 C C . PHE A 1 209 ? -7.147 25.461 51.669 1.00 15.62 209 PHE A C 1
ATOM 1598 O O . PHE A 1 209 ? -7.181 26.375 52.500 1.00 15.85 209 PHE A O 1
ATOM 1606 N N . PRO A 1 210 ? -8.175 24.617 51.500 1.00 13.72 210 PRO A N 1
ATOM 1607 C CA . PRO A 1 210 ? -9.399 24.775 52.310 1.00 14.11 210 PRO A CA 1
ATOM 1608 C C . PRO A 1 210 ? -9.186 24.454 53.795 1.00 10.75 210 PRO A C 1
ATOM 1609 O O . PRO A 1 210 ? -8.631 23.415 54.129 1.00 11.26 210 PRO A O 1
ATOM 1613 N N . ASP A 1 211 ? -9.648 25.344 54.669 1.00 12.23 211 ASP A N 1
ATOM 1614 C CA . ASP A 1 211 ? -9.543 25.121 56.115 1.00 11.54 211 ASP A CA 1
ATOM 1615 C C . ASP A 1 211 ? -10.160 23.789 56.534 1.00 11.63 211 ASP A C 1
ATOM 1616 O O . ASP A 1 211 ? -9.674 23.135 57.438 1.00 14.86 211 ASP A O 1
ATOM 1621 N N . ALA A 1 212 ? -11.245 23.393 55.884 1.00 11.24 212 ALA A N 1
ATOM 1622 C CA . ALA A 1 212 ? -11.928 22.139 56.191 1.00 10.31 212 ALA A CA 1
ATOM 1623 C C . ALA A 1 212 ? -11.014 20.941 56.077 1.00 10.77 212 ALA A C 1
ATOM 1624 O O . ALA A 1 212 ? -11.125 20.029 56.886 1.00 11.58 212 ALA A O 1
ATOM 1626 N N . ALA A 1 213 ? -10.118 20.940 55.084 1.00 10.22 213 ALA A N 1
ATOM 1627 C CA . ALA A 1 213 ? -9.189 19.806 54.911 1.00 10.19 213 ALA A CA 1
ATOM 1628 C C . ALA A 1 213 ? -8.222 19.659 56.088 1.00 14.22 213 ALA A C 1
ATOM 1629 O O . ALA A 1 213 ? -7.824 18.558 56.411 1.00 12.98 213 ALA A O 1
ATOM 1631 N N . ASP A 1 214 ? -7.852 20.780 56.712 1.00 14.01 214 ASP A N 1
ATOM 1632 C CA . ASP A 1 214 ? -6.920 20.823 57.861 1.00 11.91 214 ASP A CA 1
ATOM 1633 C C . ASP A 1 214 ? -7.525 20.231 59.141 1.00 10.56 214 ASP A C 1
ATOM 1634 O O . ASP A 1 214 ? -6.837 20.039 60.145 1.00 11.78 214 ASP A O 1
ATOM 1639 N N . LYS A 1 215 ? -8.840 20.029 59.121 1.00 8.92 215 LYS A N 1
ATOM 1640 C CA . LYS A 1 215 ? -9.530 19.433 60.244 1.00 11.84 215 LYS A CA 1
ATOM 1641 C C . LYS A 1 215 ? -9.685 17.919 60.087 1.00 10.13 215 LYS A C 1
ATOM 1642 O O . LYS A 1 215 ? -10.095 17.279 61.029 1.00 10.17 215 LYS A O 1
ATOM 1648 N N . GLN A 1 216 ? -9.359 17.378 58.908 1.00 11.06 216 GLN A N 1
ATOM 1649 C CA . GLN A 1 216 ? -9.457 15.933 58.643 1.00 13.09 216 GLN A CA 1
ATOM 1650 C C . GLN A 1 216 ? -8.103 15.263 58.775 1.00 11.07 216 GLN A C 1
ATOM 1651 O O . GLN A 1 216 ? -8.039 14.042 58.937 1.00 14.05 216 GLN A O 1
ATOM 1657 N N . THR A 1 217 ? -7.021 16.050 58.716 1.00 10.22 217 THR A N 1
ATOM 1658 C CA . THR A 1 217 ? -5.646 15.474 58.801 1.00 12.60 217 THR A CA 1
ATOM 1659 C C . THR A 1 217 ? -5.365 14.799 60.153 1.00 16.37 217 THR A C 1
ATOM 1660 O O . THR A 1 217 ? -4.533 13.895 60.177 1.00 12.75 217 THR A O 1
ATOM 1664 N N . PRO A 1 218 ? -5.700 15.393 61.290 1.00 14.54 218 PRO A N 1
ATOM 1665 C CA . PRO A 1 218 ? -5.017 15.003 62.526 1.00 12.88 218 PRO A CA 1
ATOM 1666 C C . PRO A 1 218 ? -5.446 13.506 62.786 1.00 13.19 218 PRO A C 1
ATOM 1667 O O . PRO A 1 218 ? -4.670 12.675 63.293 1.00 10.72 218 PRO A O 1
ATOM 1671 N N . GLU A 1 219 ? -6.685 13.146 62.418 1.00 13.37 219 GLU A N 1
ATOM 1672 C CA . GLU A 1 219 ? -7.198 11.781 62.646 1.00 12.39 219 GLU A CA 1
ATOM 1673 C C . GLU A 1 219 ? -6.354 10.725 61.932 1.00 11.84 219 GLU A C 1
ATOM 1674 O O . GLU A 1 219 ? -6.113 9.650 62.495 1.00 13.24 219 GLU A O 1
ATOM 1680 N N . ILE A 1 220 ? -5.896 11.019 60.713 1.00 10.86 220 ILE A N 1
ATOM 1681 C CA . ILE A 1 220 ? -5.076 10.048 59.995 1.00 10.98 220 ILE A CA 1
ATOM 1682 C C . ILE A 1 220 ? -3.592 10.207 60.343 1.00 11.96 220 ILE A C 1
ATOM 1683 O O . ILE A 1 220 ? -2.767 9.526 59.770 1.00 12.55 220 ILE A O 1
ATOM 1688 N N . GLY A 1 221 ? -3.271 11.116 61.265 1.00 9.22 221 GLY A N 1
ATOM 1689 C CA . GLY A 1 221 ? -1.912 11.261 61.744 1.00 8.64 221 GLY A CA 1
ATOM 1690 C C . GLY A 1 221 ? -0.966 12.129 60.926 1.00 8.90 221 GLY A C 1
ATOM 1691 O O . GLY A 1 221 ? 0.246 12.113 61.131 1.00 10.64 221 GLY A O 1
ATOM 1692 N N . TYR A 1 222 ? -1.504 12.910 59.991 1.00 9.61 222 TYR A N 1
ATOM 1693 C CA . TYR A 1 222 ? -0.653 13.759 59.164 1.00 9.21 222 TYR A CA 1
ATOM 1694 C C . TYR A 1 222 ? -0.046 14.867 60.022 1.00 10.20 222 TYR A C 1
ATOM 1695 O O . TYR A 1 222 ? 1.085 15.279 59.809 1.00 10.68 222 TYR A O 1
ATOM 1712 N N . PRO A 1 224 ? 0.057 15.908 64.441 1.00 11.37 224 PRO A N 1
ATOM 1713 C CA . PRO A 1 224 ? -0.181 15.345 65.781 1.00 10.18 224 PRO A CA 1
ATOM 1714 C C . PRO A 1 224 ? -1.293 16.022 66.594 1.00 10.25 224 PRO A C 1
ATOM 1715 O O . PRO A 1 224 ? -1.560 15.606 67.719 1.00 14.64 224 PRO A O 1
ATOM 1719 N N . GLY A 1 225 ? -1.972 17.015 66.026 1.00 11.50 225 GLY A N 1
ATOM 1720 C CA . GLY A 1 225 ? -3.038 17.709 66.734 1.00 11.38 225 GLY A CA 1
ATOM 1721 C C . GLY A 1 225 ? -3.662 18.669 65.749 1.00 7.95 225 GLY A C 1
ATOM 1722 O O . GLY A 1 225 ? -3.225 18.746 64.612 1.00 10.42 225 GLY A O 1
ATOM 1723 N N . HIS A 1 226 ? -4.662 19.425 66.184 1.00 8.92 226 HIS A N 1
ATOM 1724 C CA . HIS A 1 226 ? -5.331 20.340 65.288 1.00 6.34 226 HIS A CA 1
ATOM 1725 C C . HIS A 1 226 ? -4.630 21.692 65.248 1.00 10.70 226 HIS A C 1
ATOM 1726 O O . HIS A 1 226 ? -3.886 22.047 66.158 1.00 11.22 226 HIS A O 1
ATOM 1733 N N . LEU A 1 227 ? -4.900 22.453 64.200 1.00 10.82 227 LEU A N 1
ATOM 1734 C CA . LEU A 1 227 ? -4.449 23.836 64.134 1.00 13.87 227 LEU A CA 1
ATOM 1735 C C . LEU A 1 227 ? -5.192 24.637 65.198 1.00 14.06 227 LEU A C 1
ATOM 1736 O O . LEU A 1 227 ? -6.332 24.318 65.523 1.00 11.28 227 LEU A O 1
ATOM 1741 N N . THR A 1 228 ? -4.560 25.689 65.707 1.00 9.96 228 THR A N 1
ATOM 1742 C CA . THR A 1 228 ? -5.190 26.559 66.701 1.00 9.66 228 THR A CA 1
ATOM 1743 C C . THR A 1 228 ? -5.923 27.749 66.081 1.00 10.07 228 THR A C 1
ATOM 1744 O O . THR A 1 228 ? -6.590 28.504 66.782 1.00 13.76 228 THR A O 1
ATOM 1748 N N . TRP A 1 229 ? -5.769 27.920 64.772 1.00 10.78 229 TRP A N 1
ATOM 1749 C CA . TRP A 1 229 ? -6.480 28.951 64.033 1.00 6.68 229 TRP A CA 1
ATOM 1750 C C . TRP A 1 229 ? -6.483 28.575 62.543 1.00 9.10 229 TRP A C 1
ATOM 1751 O O . TRP A 1 229 ? -5.739 27.681 62.118 1.00 12.98 229 TRP A O 1
ATOM 1762 N N . TYR A 1 230 ? -7.361 29.217 61.767 1.00 8.69 230 TYR A N 1
ATOM 1763 C CA . TYR A 1 230 ? -7.555 28.852 60.357 1.00 13.92 230 TYR A CA 1
ATOM 1764 C C . TYR A 1 230 ? -7.409 30.038 59.430 1.00 9.56 230 TYR A C 1
ATOM 1765 O O . TYR A 1 230 ? -8.172 31.000 59.501 1.00 12.35 230 TYR A O 1
ATOM 1774 N N . PHE A 1 231 ? -6.417 29.971 58.547 1.00 7.45 231 PHE A N 1
ATOM 1775 C CA . PHE A 1 231 ? -6.037 31.133 57.738 1.00 10.51 231 PHE A CA 1
ATOM 1776 C C . PHE A 1 231 ? -7.104 31.596 56.747 1.00 10.53 231 PHE A C 1
ATOM 1777 O O . PHE A 1 231 ? -7.211 32.791 56.497 1.00 12.94 231 PHE A O 1
ATOM 1785 N N . GLY A 1 232 ? -7.869 30.664 56.194 1.00 9.90 232 GLY A N 1
ATOM 1786 C CA . GLY A 1 232 ? -8.886 31.011 55.199 1.00 10.38 232 GLY A CA 1
ATOM 1787 C C . GLY A 1 232 ? -9.940 31.938 55.779 1.00 13.38 232 GLY A C 1
ATOM 1788 O O . GLY A 1 232 ? -10.223 32.997 55.215 1.00 15.54 232 GLY A O 1
ATOM 1789 N N . GLU A 1 233 ? -10.496 31.547 56.921 1.00 14.87 233 GLU A N 1
ATOM 1790 C CA . GLU A 1 233 ? -11.501 32.350 57.601 1.00 12.65 233 GLU A CA 1
ATOM 1791 C C . GLU A 1 233 ? -10.929 33.727 57.905 1.00 12.98 233 GLU A C 1
ATOM 1792 O O . GLU A 1 233 ? -11.600 34.733 57.714 1.00 15.26 233 GLU A O 1
ATOM 1798 N N . GLU A 1 234 ? -9.674 33.776 58.354 1.00 11.71 234 GLU A N 1
ATOM 1799 C CA . GLU A 1 234 ? -9.064 35.073 58.625 1.00 14.51 234 GLU A CA 1
ATOM 1800 C C . GLU A 1 234 ? -8.877 35.928 57.362 1.00 12.56 234 GLU A C 1
ATOM 1801 O O . GLU A 1 234 ? -9.016 37.146 57.414 1.00 12.43 234 GLU A O 1
ATOM 1807 N N . LEU A 1 235 ? -8.505 35.306 56.243 1.00 10.54 235 LEU A N 1
ATOM 1808 C CA . LEU A 1 235 ? -8.285 36.077 55.000 1.00 10.68 235 LEU A CA 1
ATOM 1809 C C . LEU A 1 235 ? -9.602 36.640 54.508 1.00 12.28 235 LEU A C 1
ATOM 1810 O O . LEU A 1 235 ? -9.633 37.750 53.982 1.00 12.50 235 LEU A O 1
ATOM 1815 N N . LYS A 1 236 ? -10.670 35.863 54.647 1.00 13.29 236 LYS A N 1
ATOM 1816 C CA . LYS A 1 236 ? -12.012 36.363 54.338 1.00 12.91 236 LYS A CA 1
ATOM 1817 C C . LYS A 1 236 ? -12.384 37.597 55.179 1.00 17.26 236 LYS A C 1
ATOM 1818 O O . LYS A 1 236 ? -12.858 38.589 54.626 1.00 17.46 236 LYS A O 1
ATOM 1824 N N . LYS A 1 237 ? -12.166 37.546 56.496 1.00 16.05 237 LYS A N 1
ATOM 1825 C CA . LYS A 1 237 ? -12.281 38.749 57.337 1.00 16.71 237 LYS A CA 1
ATOM 1826 C C . LYS A 1 237 ? -11.431 39.930 56.865 1.00 18.16 237 LYS A C 1
ATOM 1827 O O . LYS A 1 237 ? -11.813 41.081 57.040 1.00 22.43 237 LYS A O 1
ATOM 1841 N N . GLY A 1 239 ? -10.975 40.718 53.824 1.00 15.33 239 GLY A N 1
ATOM 1842 C CA . GLY A 1 239 ? -11.548 41.266 52.611 1.00 17.64 239 GLY A CA 1
ATOM 1843 C C . GLY A 1 239 ? -11.122 40.600 51.324 1.00 19.49 239 GLY A C 1
ATOM 1844 O O . GLY A 1 239 ? -11.343 41.144 50.235 1.00 21.33 239 GLY A O 1
ATOM 1853 N N . ASN A 1 241 ? -11.244 37.184 48.722 1.00 15.77 241 ASN A N 1
ATOM 1854 C CA . ASN A 1 241 ? -12.185 36.172 48.293 1.00 14.48 241 ASN A CA 1
ATOM 1855 C C . ASN A 1 241 ? -11.456 34.888 48.009 1.00 19.91 241 ASN A C 1
ATOM 1856 O O . ASN A 1 241 ? -10.534 34.892 47.185 1.00 23.01 241 ASN A O 1
ATOM 1861 N N . ILE A 1 242 ? -11.863 33.794 48.662 1.00 16.16 242 ILE A N 1
ATOM 1862 C CA . ILE A 1 242 ? -11.314 32.475 48.333 1.00 16.76 242 ILE A CA 1
ATOM 1863 C C . ILE A 1 242 ? -12.314 31.725 47.455 1.00 16.13 242 ILE A C 1
ATOM 1864 O O . ILE A 1 242 ? -13.423 31.416 47.885 1.00 20.85 242 ILE A O 1
ATOM 1869 N N . ILE A 1 243 ? -11.929 31.461 46.212 1.00 16.40 243 ILE A N 1
ATOM 1870 C CA . ILE A 1 243 ? -12.909 31.010 45.218 1.00 16.27 243 ILE A CA 1
ATOM 1871 C C . ILE A 1 243 ? -13.216 29.519 45.262 1.00 23.96 243 ILE A C 1
ATOM 1872 O O . ILE A 1 243 ? -14.255 29.094 44.756 1.00 17.50 243 ILE A O 1
ATOM 1877 N N . ASN A 1 244 ? -12.321 28.739 45.870 1.00 15.98 244 ASN A N 1
ATOM 1878 C CA . ASN A 1 244 ? -12.455 27.283 45.938 1.00 16.15 244 ASN A CA 1
ATOM 1879 C C . ASN A 1 244 ? -12.727 26.772 47.350 1.00 19.06 244 ASN A C 1
ATOM 1880 O O . ASN A 1 244 ? -12.230 27.326 48.328 1.00 18.28 244 ASN A O 1
ATOM 1885 N N . ASP A 1 245 ? -13.484 25.683 47.441 1.00 14.92 245 ASP A N 1
ATOM 1886 C CA . ASP A 1 245 ? -13.802 25.063 48.727 1.00 16.89 245 ASP A CA 1
ATOM 1887 C C . ASP A 1 245 ? -13.252 23.646 48.763 1.00 19.14 245 ASP A C 1
ATOM 1888 O O . ASP A 1 245 ? -13.445 22.908 49.731 1.00 23.19 245 ASP A O 1
ATOM 1893 N N . ASP A 1 246 ? -12.521 23.292 47.713 1.00 14.86 246 ASP A N 1
ATOM 1894 C CA . ASP A 1 246 ? -12.002 21.947 47.552 1.00 18.84 246 ASP A CA 1
ATOM 1895 C C . ASP A 1 246 ? -10.574 21.970 47.035 1.00 15.90 246 ASP A C 1
ATOM 1896 O O . ASP A 1 246 ? -9.993 23.038 46.826 1.00 18.17 246 ASP A O 1
ATOM 1901 N N . ILE A 1 247 ? -10.032 20.776 46.854 1.00 13.90 247 ILE A N 1
ATOM 1902 C CA . ILE A 1 247 ? -8.679 20.565 46.372 1.00 18.41 247 ILE A CA 1
ATOM 1903 C C . ILE A 1 247 ? -8.779 19.866 45.024 1.00 18.88 247 ILE A C 1
ATOM 1904 O O . ILE A 1 247 ? -9.251 18.728 44.935 1.00 22.51 247 ILE A O 1
ATOM 1909 N N . THR A 1 248 ? -8.371 20.566 43.970 1.00 15.92 248 THR A N 1
ATOM 1910 C CA . THR A 1 248 ? -8.440 20.025 42.605 1.00 16.11 248 THR A CA 1
ATOM 1911 C C . THR A 1 248 ? -7.196 20.382 41.803 1.00 18.19 248 THR A C 1
ATOM 1912 O O . THR A 1 248 ? -7.105 20.041 40.616 1.00 20.47 248 THR A O 1
ATOM 1916 N N . GLY A 1 249 ? -6.244 21.083 42.421 1.00 15.94 249 GLY A N 1
ATOM 1917 C CA . GLY A 1 249 ? -5.115 21.588 41.659 1.00 13.51 249 GLY A CA 1
ATOM 1918 C C . GLY A 1 249 ? -5.426 22.863 40.893 1.00 13.19 249 GLY A C 1
ATOM 1919 O O . GLY A 1 249 ? -4.727 23.246 39.972 1.00 16.94 249 GLY A O 1
ATOM 1920 N N . ARG A 1 250 ? -6.496 23.523 41.281 1.00 13.69 250 ARG A N 1
ATOM 1921 C CA . ARG A 1 250 ? -6.920 24.765 40.662 1.00 11.97 250 ARG A CA 1
ATOM 1922 C C . ARG A 1 250 ? -5.906 25.888 40.854 1.00 17.26 250 ARG A C 1
ATOM 1923 O O . ARG A 1 250 ? -5.287 26.008 41.909 1.00 16.67 250 ARG A O 1
ATOM 1931 N N . VAL A 1 251 ? -5.748 26.711 39.830 1.00 15.97 251 VAL A N 1
ATOM 1932 C CA . VAL A 1 251 ? -5.010 27.963 39.949 1.00 16.52 251 VAL A CA 1
ATOM 1933 C C . VAL A 1 251 ? -5.922 29.140 39.562 1.00 14.61 251 VAL A C 1
ATOM 1934 O O . VAL A 1 251 ? -6.943 28.980 38.905 1.00 16.18 251 VAL A O 1
ATOM 1938 N N . HIS A 1 252 ? -5.567 30.329 40.021 1.00 10.86 252 HIS A N 1
ATOM 1939 C CA . HIS A 1 252 ? -6.357 31.516 39.740 1.00 11.98 252 HIS A CA 1
ATOM 1940 C C . HIS A 1 252 ? -5.453 32.694 39.464 1.00 17.97 252 HIS A C 1
ATOM 1941 O O . HIS A 1 252 ? -4.390 32.813 40.065 1.00 17.59 252 HIS A O 1
ATOM 1948 N N . LYS A 1 253 ? -5.892 33.559 38.550 1.00 19.77 253 LYS A N 1
ATOM 1949 C CA . LYS A 1 253 ? -5.246 34.843 38.310 1.00 12.94 253 LYS A CA 1
ATOM 1950 C C . LYS A 1 253 ? -6.216 35.988 38.565 1.00 17.67 253 LYS A C 1
ATOM 1951 O O . LYS A 1 253 ? -7.284 36.077 37.951 1.00 17.41 253 LYS A O 1
ATOM 1957 N N . ASP A 1 254 ? -5.838 36.869 39.478 1.00 12.77 254 ASP A N 1
ATOM 1958 C CA . ASP A 1 254 ? -6.535 38.139 39.670 1.00 15.09 254 ASP A CA 1
ATOM 1959 C C . ASP A 1 254 ? -5.503 39.244 39.491 1.00 13.46 254 ASP A C 1
ATOM 1960 O O . ASP A 1 254 ? -4.581 39.396 40.317 1.00 16.12 254 ASP A O 1
ATOM 1965 N N . ARG A 1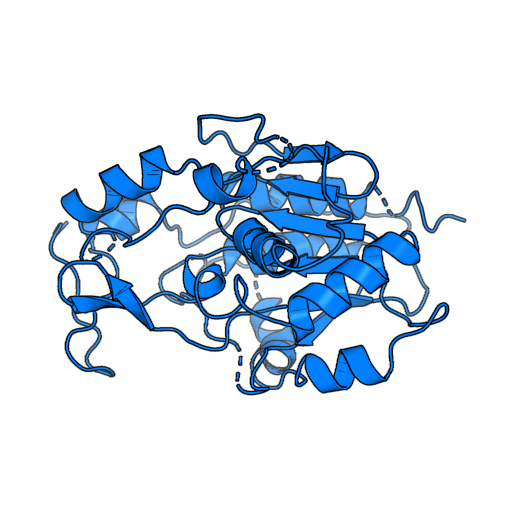 255 ? -5.620 40.016 38.410 1.00 13.92 255 ARG A N 1
ATOM 1966 C CA . ARG A 1 255 ? -4.551 40.941 38.078 1.00 16.50 255 ARG A CA 1
ATOM 1967 C C . ARG A 1 255 ? -3.180 40.240 38.139 1.00 14.38 255 ARG A C 1
ATOM 1968 O O . ARG A 1 255 ? -2.943 39.290 37.397 1.00 17.82 255 ARG A O 1
ATOM 1976 N N . LYS A 1 256 ? -2.274 40.696 39.002 1.00 18.52 256 LYS A N 1
ATOM 1977 C CA . LYS A 1 256 ? -0.952 40.059 39.081 1.00 15.73 256 LYS A CA 1
ATOM 1978 C C . LYS A 1 256 ? -0.765 39.174 40.312 1.00 18.05 256 LYS A C 1
ATOM 1979 O O . LYS A 1 256 ? 0.365 38.845 40.657 1.00 16.71 256 LYS A O 1
ATOM 1985 N N . LEU A 1 257 ? -1.883 38.796 40.939 1.00 12.25 257 LEU A N 1
ATOM 1986 C CA . LEU A 1 257 ? -1.916 37.834 42.048 1.00 12.59 257 LEU A CA 1
ATOM 1987 C C . LEU A 1 257 ? -2.254 36.447 41.508 1.00 14.70 257 LEU A C 1
ATOM 1988 O O . LEU A 1 257 ? -3.391 36.177 41.069 1.00 10.25 257 LEU A O 1
ATOM 1993 N N . LEU A 1 258 ? -1.266 35.560 41.536 1.00 11.75 258 LEU A N 1
ATOM 1994 C CA . LEU A 1 258 ? -1.409 34.230 40.962 1.00 11.58 258 LEU A CA 1
ATOM 1995 C C . LEU A 1 258 ? -1.301 33.197 42.068 1.00 12.88 258 LEU A C 1
ATOM 1996 O O . LEU A 1 258 ? -0.293 33.143 42.786 1.00 13.94 258 LEU A O 1
ATOM 2001 N N . THR A 1 259 ? -2.347 32.390 42.220 1.00 11.68 259 THR A N 1
ATOM 2002 C CA . THR A 1 259 ? -2.419 31.437 43.325 1.00 9.68 259 THR A CA 1
ATOM 2003 C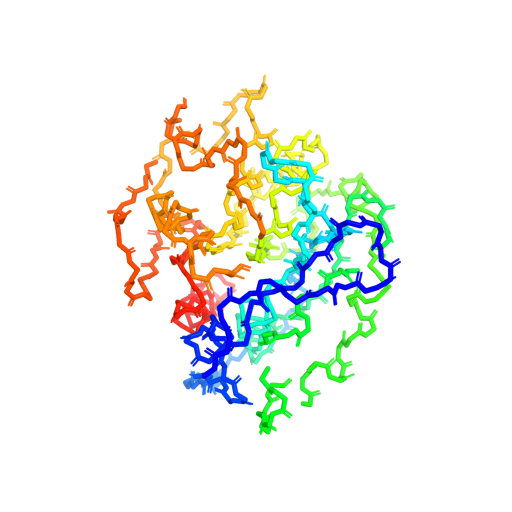 C . THR A 1 259 ? -2.848 30.025 42.942 1.00 11.95 259 THR A C 1
ATOM 2004 O O . THR A 1 259 ? -3.435 29.800 41.889 1.00 14.18 259 THR A O 1
ATOM 2008 N N . GLY A 1 260 ? -2.545 29.082 43.823 1.00 11.16 260 GLY A N 1
ATOM 2009 C CA . GLY A 1 260 ? -2.916 27.684 43.642 1.00 12.93 260 GLY A CA 1
ATOM 2010 C C . GLY A 1 260 ? -3.487 27.073 44.922 1.00 14.85 260 GLY A C 1
ATOM 2011 O O . GLY A 1 260 ? -3.228 27.572 46.017 1.00 14.40 260 GLY A O 1
ATOM 2012 N N . ASP A 1 261 ? -4.250 25.982 44.800 1.00 11.70 261 ASP A N 1
ATOM 2013 C CA . ASP A 1 261 ? -4.955 25.463 45.958 1.00 13.75 261 ASP A CA 1
ATOM 2014 C C . ASP A 1 261 ? -4.216 24.470 46.842 1.00 17.80 261 ASP A C 1
ATOM 2015 O O . ASP A 1 261 ? -4.630 24.243 47.967 1.00 17.43 261 ASP A O 1
ATOM 2020 N N . SER A 1 262 ? -3.119 23.894 46.355 1.00 15.84 262 SER A N 1
ATOM 2021 C CA . SER A 1 262 ? -2.514 22.733 46.999 1.00 12.27 262 SER A CA 1
ATOM 2022 C C . SER A 1 262 ? -1.274 22.299 46.239 1.00 15.81 262 SER A C 1
ATOM 2023 O O . SER A 1 262 ? -0.980 22.854 45.200 1.00 17.03 262 SER A O 1
ATOM 2026 N N . PRO A 1 263 ? -0.548 21.301 46.750 1.00 19.55 263 PRO A N 1
ATOM 2027 C CA . PRO A 1 263 ? 0.596 20.740 46.019 1.00 19.32 263 PRO A CA 1
ATOM 2028 C C . PRO A 1 263 ? 0.196 20.308 44.617 1.00 16.08 263 PRO A C 1
ATOM 2029 O O . PRO A 1 263 ? 1.012 20.410 43.721 1.00 18.22 263 PRO A O 1
ATOM 2033 N N . PHE A 1 264 ? -1.046 19.856 44.439 1.00 15.98 264 PHE A N 1
ATOM 2034 C CA . PHE A 1 264 ? -1.530 19.424 43.122 1.00 17.28 264 PHE A CA 1
ATOM 2035 C C . PHE A 1 264 ? -1.526 20.579 42.130 1.00 17.00 264 PHE A C 1
ATOM 2036 O O . PHE A 1 264 ? -1.484 20.355 40.925 1.00 16.77 264 PHE A O 1
ATOM 2044 N N . ALA A 1 265 ? -1.595 21.811 42.636 1.00 17.74 265 ALA A N 1
ATOM 2045 C CA . ALA A 1 265 ? -1.653 22.990 41.775 1.00 19.05 265 ALA A CA 1
ATOM 2046 C C . ALA A 1 265 ? -0.260 23.526 41.403 1.00 13.88 265 ALA A C 1
ATOM 2047 O O . ALA A 1 265 ? -0.149 24.486 40.619 1.00 14.68 265 ALA A O 1
ATOM 2049 N N . ALA A 1 266 ? 0.792 22.922 41.957 1.00 12.05 266 ALA A N 1
ATOM 2050 C CA . ALA A 1 266 ? 2.149 23.487 41.827 1.00 10.75 266 ALA A CA 1
ATOM 2051 C C . ALA A 1 266 ? 2.650 23.559 40.372 1.00 11.06 266 ALA A C 1
ATOM 2052 O O . ALA A 1 266 ? 3.179 24.593 39.954 1.00 13.87 266 ALA A O 1
ATOM 2054 N N . ASN A 1 267 ? 2.464 22.490 39.601 1.00 15.38 267 ASN A N 1
ATOM 2055 C CA . ASN A 1 267 ? 2.887 22.535 38.203 1.00 14.80 267 ASN A CA 1
ATOM 2056 C C . ASN A 1 267 ? 2.103 23.585 37.384 1.00 13.73 267 ASN A C 1
ATOM 2057 O O . ASN A 1 267 ? 2.693 24.384 36.651 1.00 14.16 267 ASN A O 1
ATOM 2062 N N . ALA A 1 268 ? 0.783 23.584 37.534 1.00 15.19 268 ALA A N 1
ATOM 2063 C CA . ALA A 1 268 ? -0.078 24.534 36.838 1.00 12.12 268 ALA A CA 1
ATOM 2064 C C . ALA A 1 268 ? 0.264 25.967 37.203 1.00 15.01 268 ALA A C 1
ATOM 2065 O O . ALA A 1 268 ? 0.145 26.869 36.372 1.00 18.40 268 ALA A O 1
ATOM 2067 N N . LEU A 1 269 ? 0.683 26.183 38.453 1.00 13.97 269 LEU A N 1
ATOM 2068 C CA . LEU A 1 269 ? 0.969 27.541 38.918 1.00 14.08 269 LEU A CA 1
ATOM 2069 C C . LEU A 1 269 ? 2.274 28.012 38.289 1.00 12.99 269 LEU A C 1
ATOM 2070 O O . LEU A 1 269 ? 2.354 29.154 37.836 1.00 13.16 269 LEU A O 1
ATOM 2075 N N . GLY A 1 270 ? 3.284 27.137 38.242 1.00 16.67 270 GLY A N 1
ATOM 2076 C CA . GLY A 1 270 ? 4.526 27.450 37.553 1.00 17.35 270 GLY A CA 1
ATOM 2077 C C . GLY A 1 270 ? 4.264 27.859 36.105 1.00 13.99 270 GLY A C 1
ATOM 2078 O O . GLY A 1 270 ? 4.828 28.846 35.614 1.00 15.70 270 GLY A O 1
ATOM 2079 N N . LYS A 1 271 ? 3.406 27.100 35.424 1.00 19.04 271 LYS A N 1
ATOM 2080 C CA . LYS A 1 271 ? 3.016 27.436 34.048 1.00 14.15 271 LYS A CA 1
ATOM 2081 C C . LYS A 1 271 ? 2.304 28.770 33.926 1.00 16.03 271 LYS A C 1
ATOM 2082 O O . LYS A 1 271 ? 2.599 29.550 33.023 1.00 18.27 271 LYS A O 1
ATOM 2088 N N . LEU A 1 272 ? 1.338 29.030 34.807 1.00 14.18 272 LEU A N 1
ATOM 2089 C CA . LEU A 1 272 ? 0.594 30.284 34.737 1.00 13.46 272 LEU A CA 1
ATOM 2090 C C . LEU A 1 272 ? 1.526 31.458 35.053 1.00 16.22 272 LEU A C 1
ATOM 2091 O O . LEU A 1 272 ? 1.546 32.482 34.345 1.00 13.76 272 LEU A O 1
ATOM 2096 N N . ALA A 1 273 ? 2.324 31.303 36.108 1.00 14.69 273 ALA A N 1
ATOM 2097 C CA . ALA A 1 273 ? 3.300 32.332 36.439 1.00 12.51 273 ALA A CA 1
ATOM 2098 C C . ALA A 1 273 ? 4.259 32.603 35.286 1.00 11.23 273 ALA A C 1
ATOM 2099 O O . ALA A 1 273 ? 4.528 33.761 34.970 1.00 15.69 273 ALA A O 1
ATOM 2101 N N . ALA A 1 274 ? 4.793 31.545 34.672 1.00 14.00 274 ALA A N 1
ATOM 2102 C CA . ALA A 1 274 ? 5.748 31.742 33.587 1.00 13.60 274 ALA A CA 1
ATOM 2103 C C . ALA A 1 274 ? 5.086 32.429 32.414 1.00 15.59 274 ALA A C 1
ATOM 2104 O O . ALA A 1 274 ? 5.657 33.346 31.829 1.00 17.01 274 ALA A O 1
ATOM 2106 N N . GLN A 1 275 ? 3.872 32.003 32.072 1.00 14.78 275 GLN A N 1
ATOM 2107 C CA . GLN A 1 275 ? 3.176 32.612 30.944 1.00 17.48 275 GLN A CA 1
ATOM 2108 C C . GLN A 1 275 ? 2.897 34.089 31.200 1.00 14.62 275 GLN A C 1
ATOM 2109 O O . GLN A 1 275 ? 3.164 34.945 30.356 1.00 19.56 275 GLN A O 1
ATOM 2115 N N . GLU A 1 276 ? 2.325 34.381 32.366 1.00 14.59 276 GLU A N 1
ATOM 2116 C CA . GLU A 1 276 ? 2.015 35.760 32.714 1.00 13.63 276 GLU A CA 1
ATOM 2117 C C . GLU A 1 276 ? 3.246 36.655 32.781 1.00 14.91 276 GLU A C 1
ATOM 2118 O O . GLU A 1 276 ? 3.206 37.796 32.341 1.00 17.13 276 GLU A O 1
ATOM 2132 N N . LEU A 1 278 ? 6.373 36.226 31.401 1.00 14.28 278 LEU A N 1
ATOM 2133 C CA . LEU A 1 278 ? 6.953 36.423 30.076 1.00 15.19 278 LEU A CA 1
ATOM 2134 C C . LEU A 1 278 ? 6.179 37.511 29.335 1.00 17.70 278 LEU A C 1
ATOM 2135 O O . LEU A 1 278 ? 6.773 38.448 28.798 1.00 16.62 278 LEU A O 1
ATOM 2140 N N . ALA A 1 279 ? 4.855 37.419 29.335 1.00 18.31 279 ALA A N 1
ATOM 2141 C CA . ALA A 1 279 ? 4.054 38.398 28.608 1.00 15.08 279 ALA A CA 1
ATOM 2142 C C . ALA A 1 279 ? 4.243 39.817 29.122 1.00 20.74 279 ALA A C 1
ATOM 2143 O O . ALA A 1 279 ? 4.319 40.753 28.335 1.00 22.16 279 ALA A O 1
ATOM 2145 N N . ALA A 1 280 ? 4.299 39.971 30.444 1.00 21.14 280 ALA A N 1
ATOM 2146 C CA . ALA A 1 280 ? 4.484 41.276 31.071 1.00 19.41 280 ALA A CA 1
ATOM 2147 C C . ALA A 1 280 ? 5.829 41.917 30.715 1.00 21.80 280 ALA A C 1
ATOM 2148 O O . ALA A 1 280 ? 5.895 43.127 30.503 1.00 22.31 280 ALA A O 1
ATOM 2150 N N . TYR A 1 281 ? 6.892 41.110 30.651 1.00 20.30 281 TYR A N 1
ATOM 2151 C CA . TYR A 1 281 ? 8.228 41.644 30.355 1.00 21.39 281 TYR A CA 1
ATOM 2152 C C . TYR A 1 281 ? 8.497 41.848 28.863 1.00 20.45 281 TYR A C 1
ATOM 2153 O O . TYR A 1 281 ? 9.257 42.734 28.487 1.00 30.51 281 TYR A O 1
ATOM 2162 N N . ALA A 1 282 ? 7.852 41.037 28.026 1.00 26.10 282 ALA A N 1
ATOM 2163 C CA . ALA A 1 282 ? 7.946 41.202 26.580 1.00 24.12 282 ALA A CA 1
ATOM 2164 C C . ALA A 1 282 ? 7.295 42.526 26.187 1.00 30.41 282 ALA A C 1
ATOM 2165 O O . ALA A 1 282 ? 6.242 42.890 26.713 1.00 33.12 282 ALA A O 1
ATOM 2167 N N . GLY A 1 283 ? 7.944 43.262 25.291 1.00 41.32 283 GLY A N 1
ATOM 2168 C CA . GLY A 1 283 ? 9.233 42.863 24.752 1.00 48.35 283 GLY A CA 1
ATOM 2169 C C . GLY A 1 283 ? 9.147 41.817 23.653 1.00 52.27 283 GLY A C 1
ATOM 2170 O O . GLY A 1 283 ? 9.066 42.139 22.467 1.00 56.06 283 GLY A O 1
#

Solvent-accessible surface area: 12077 Å² total

Organism: Escherichia coli (strain K12) (NCBI:txid83333)